Protein AF-A0A812PMR1-F1 (afdb_monomer_lite)

Radius of gyration: 20.14 Å; chains: 1; bounding box: 51×35×58 Å

Structure (mmCIF, N/CA/C/O backbone):
data_AF-A0A812PMR1-F1
#
_entry.id   AF-A0A812PMR1-F1
#
loop_
_atom_site.group_PDB
_atom_site.id
_atom_site.type_symbol
_atom_site.label_atom_id
_atom_site.label_alt_id
_atom_site.label_comp_id
_atom_site.label_asym_id
_atom_site.label_entity_id
_atom_site.label_seq_id
_atom_site.pdbx_PDB_ins_code
_atom_site.Cartn_x
_atom_site.Cartn_y
_atom_site.Cartn_z
_atom_site.occupancy
_atom_site.B_iso_or_equiv
_atom_site.auth_seq_id
_atom_site.auth_comp_id
_atom_site.auth_asym_id
_atom_site.auth_atom_id
_atom_site.pdbx_PDB_model_num
ATOM 1 N N . MET A 1 1 ? 16.979 1.767 5.204 1.00 35.31 1 MET A N 1
ATOM 2 C CA . MET A 1 1 ? 15.717 1.002 5.073 1.00 35.31 1 MET A CA 1
ATOM 3 C C . MET A 1 1 ? 15.365 0.294 6.386 1.00 35.31 1 MET A C 1
ATOM 5 O O . MET A 1 1 ? 15.255 -0.919 6.422 1.00 35.31 1 MET A O 1
ATOM 9 N N . ALA A 1 2 ? 15.192 1.044 7.480 1.00 40.09 2 ALA A N 1
ATOM 10 C CA . ALA A 1 2 ? 14.812 0.481 8.784 1.00 40.09 2 ALA A CA 1
ATOM 11 C C . ALA A 1 2 ? 13.297 0.586 9.073 1.00 40.09 2 ALA A C 1
ATOM 13 O O . ALA A 1 2 ? 12.825 0.022 10.049 1.00 40.09 2 ALA A O 1
ATOM 14 N N . LYS A 1 3 ? 12.531 1.290 8.224 1.00 45.53 3 LYS A N 1
ATOM 15 C CA . LYS A 1 3 ? 11.133 1.667 8.499 1.00 45.53 3 LYS A CA 1
ATOM 16 C C . LYS A 1 3 ? 10.084 0.588 8.169 1.00 45.53 3 LYS A C 1
ATOM 18 O O . LYS A 1 3 ? 8.978 0.659 8.679 1.00 45.53 3 LYS A O 1
ATOM 23 N N . GLY A 1 4 ? 10.418 -0.442 7.383 1.00 46.09 4 GLY A N 1
ATOM 24 C CA . GLY A 1 4 ? 9.488 -1.552 7.093 1.00 46.09 4 GLY A CA 1
ATOM 25 C C . GLY A 1 4 ? 9.237 -2.482 8.291 1.00 46.09 4 GLY A C 1
ATOM 26 O O . GLY A 1 4 ? 8.151 -3.039 8.426 1.00 46.09 4 GLY A O 1
ATOM 27 N N . LEU A 1 5 ? 10.212 -2.581 9.204 1.00 47.81 5 LEU A N 1
ATOM 28 C CA . LEU A 1 5 ? 10.179 -3.424 10.409 1.00 47.81 5 LEU A CA 1
ATOM 29 C C . LEU A 1 5 ? 9.165 -2.963 11.470 1.00 47.81 5 LEU A C 1
ATOM 31 O O . LEU A 1 5 ? 8.814 -3.732 12.362 1.00 47.81 5 LEU A O 1
ATOM 35 N N . GLU A 1 6 ? 8.670 -1.727 11.393 1.00 56.97 6 GLU A N 1
ATOM 36 C CA . GLU A 1 6 ? 7.659 -1.242 12.339 1.00 56.97 6 GLU A CA 1
ATOM 37 C C . GLU A 1 6 ? 6.276 -1.853 12.057 1.00 56.97 6 GLU A C 1
ATOM 39 O O . GLU A 1 6 ? 5.519 -2.110 12.992 1.00 56.97 6 GLU A O 1
ATOM 44 N N . SER A 1 7 ? 5.975 -2.195 10.798 1.00 58.03 7 SER A N 1
ATOM 45 C CA . SER A 1 7 ? 4.697 -2.815 10.412 1.00 58.03 7 SER A CA 1
ATOM 46 C C . SER A 1 7 ? 4.479 -4.193 11.057 1.00 58.03 7 SER A C 1
ATOM 48 O O . SER A 1 7 ? 3.398 -4.469 11.577 1.00 58.03 7 SER A O 1
ATOM 50 N N . GLU A 1 8 ? 5.521 -5.028 11.129 1.00 66.00 8 GLU A N 1
ATOM 51 C CA . GLU A 1 8 ? 5.475 -6.335 11.800 1.00 66.00 8 GLU A CA 1
ATOM 52 C C . GLU A 1 8 ? 5.217 -6.202 13.301 1.00 66.00 8 GLU A C 1
ATOM 54 O O . GLU A 1 8 ? 4.458 -6.981 13.884 1.00 66.00 8 GLU A O 1
ATOM 59 N N . ARG A 1 9 ? 5.813 -5.184 13.930 1.00 72.19 9 ARG A N 1
ATOM 60 C CA . ARG A 1 9 ? 5.586 -4.881 15.343 1.00 72.19 9 ARG A CA 1
ATOM 61 C C . ARG A 1 9 ? 4.130 -4.482 15.589 1.00 72.19 9 ARG A C 1
ATOM 63 O O . ARG A 1 9 ? 3.527 -5.003 16.524 1.00 72.19 9 ARG A O 1
ATOM 70 N N . HIS A 1 10 ? 3.561 -3.615 14.750 1.00 66.81 10 HIS A N 1
ATOM 71 C CA . HIS A 1 10 ? 2.153 -3.216 14.852 1.00 66.81 10 HIS A CA 1
ATOM 72 C C . HIS A 1 10 ? 1.196 -4.392 14.619 1.00 66.81 10 HIS A C 1
ATOM 74 O O . HIS A 1 10 ? 0.223 -4.546 15.357 1.00 66.81 10 HIS A O 1
ATOM 80 N N . LEU A 1 11 ? 1.512 -5.281 13.672 1.00 70.31 11 LEU A N 1
ATOM 81 C CA . LEU A 1 11 ? 0.731 -6.494 13.432 1.00 70.31 11 LEU A CA 1
ATOM 82 C C . LEU A 1 11 ? 0.782 -7.461 14.625 1.00 70.31 11 LEU A C 1
ATOM 84 O O . LEU A 1 11 ? -0.241 -8.022 15.015 1.00 70.31 11 LEU A O 1
ATOM 88 N N . CYS A 1 12 ? 1.963 -7.663 15.213 1.00 74.00 12 CYS A N 1
ATOM 89 C CA . CYS A 1 12 ? 2.134 -8.506 16.396 1.00 74.00 12 CYS A CA 1
ATOM 90 C C . CYS A 1 12 ? 1.346 -7.955 17.595 1.00 74.00 12 CYS A C 1
ATOM 92 O O . CYS A 1 12 ? 0.664 -8.697 18.307 1.00 74.00 12 CYS A O 1
ATOM 94 N N . GLU A 1 13 ? 1.376 -6.636 17.777 1.00 72.81 13 GLU A N 1
ATOM 95 C CA . GLU A 1 13 ? 0.620 -5.964 18.826 1.00 72.81 13 GLU A CA 1
ATOM 96 C C . GLU A 1 13 ? -0.896 -6.130 18.636 1.00 72.81 13 GLU A C 1
ATOM 98 O O . GLU A 1 13 ? -1.601 -6.525 19.564 1.00 72.81 13 GLU A O 1
ATOM 103 N N . ALA A 1 14 ? -1.393 -5.937 17.414 1.00 67.00 14 ALA A N 1
ATOM 104 C CA . ALA A 1 14 ? -2.806 -6.114 17.100 1.00 67.00 14 ALA A CA 1
ATOM 105 C C . ALA A 1 14 ? -3.291 -7.560 17.288 1.00 67.00 14 ALA A C 1
ATOM 107 O O . ALA A 1 14 ? -4.383 -7.779 17.810 1.00 67.00 14 ALA A O 1
ATOM 108 N N . LYS A 1 15 ? -2.468 -8.554 16.923 1.00 71.44 15 LYS A N 1
ATOM 109 C CA . LYS A 1 15 ? -2.765 -9.978 17.166 1.00 71.44 15 LYS A CA 1
ATOM 110 C C . LYS A 1 15 ? -2.853 -10.305 18.656 1.00 71.44 15 LYS A C 1
ATOM 112 O O . LYS A 1 15 ? -3.704 -11.097 19.050 1.00 71.44 15 LYS A O 1
ATOM 117 N N . THR A 1 16 ? -1.994 -9.695 19.472 1.00 72.62 16 THR A N 1
ATOM 118 C CA . THR A 1 16 ? -2.004 -9.885 20.931 1.00 72.62 16 THR A CA 1
ATOM 119 C C . THR A 1 16 ? -3.299 -9.343 21.531 1.00 72.62 16 THR A C 1
ATOM 121 O O . THR A 1 16 ? -3.989 -10.045 22.262 1.00 72.62 16 THR A O 1
ATOM 124 N N . LEU A 1 17 ? -3.684 -8.130 21.140 1.00 65.44 17 LEU A N 1
ATOM 125 C CA . LEU A 1 17 ? -4.914 -7.497 21.604 1.00 65.44 17 LEU A CA 1
ATOM 126 C C . LEU A 1 17 ? -6.191 -8.215 21.113 1.00 65.44 17 LEU A C 1
ATOM 128 O O . LEU A 1 17 ? -7.186 -8.267 21.833 1.00 65.44 17 LEU A O 1
ATOM 132 N N . MET A 1 18 ? -6.166 -8.827 19.922 1.00 64.50 18 MET A N 1
ATOM 133 C CA . MET A 1 18 ? -7.276 -9.653 19.424 1.00 64.50 18 MET A CA 1
ATOM 134 C C . MET A 1 18 ? -7.576 -10.835 20.358 1.00 64.50 18 MET A C 1
ATOM 136 O O . MET A 1 18 ? -8.742 -11.154 20.578 1.00 64.50 18 MET A O 1
ATOM 140 N N . ALA A 1 19 ? -6.545 -11.459 20.939 1.00 61.81 19 ALA A N 1
ATOM 141 C CA . ALA A 1 19 ? -6.719 -12.556 21.893 1.00 61.81 19 ALA A CA 1
ATOM 142 C C . ALA A 1 19 ? -7.372 -12.092 23.210 1.00 61.81 19 ALA A C 1
ATOM 144 O O . ALA A 1 19 ? -8.131 -12.839 23.820 1.00 61.81 19 ALA A O 1
ATOM 145 N N . GLU A 1 20 ? -7.127 -10.847 23.629 1.00 60.19 20 GLU A N 1
ATOM 146 C CA . GLU A 1 20 ? -7.759 -10.239 24.812 1.00 60.19 20 GLU A CA 1
ATOM 147 C C . GLU A 1 20 ? -9.227 -9.837 24.561 1.00 60.19 20 GLU A C 1
ATOM 149 O O . GLU A 1 20 ? -10.035 -9.740 25.492 1.00 60.19 20 GLU A O 1
ATOM 154 N N . ALA A 1 21 ? -9.584 -9.620 23.293 1.00 55.69 21 ALA A N 1
ATOM 155 C CA . ALA A 1 21 ? -10.924 -9.255 22.845 1.00 55.69 21 ALA A CA 1
ATOM 156 C C . ALA A 1 21 ? -11.800 -10.457 22.437 1.00 55.69 21 ALA A C 1
ATOM 158 O O . ALA A 1 21 ? -12.936 -10.243 22.014 1.00 55.69 21 ALA A O 1
ATOM 159 N N . ASP A 1 22 ? -11.306 -11.698 22.549 1.00 59.09 22 ASP A N 1
ATOM 160 C CA . ASP A 1 22 ? -12.055 -12.906 22.186 1.00 59.09 22 ASP A CA 1
ATOM 161 C C . ASP A 1 22 ? -13.290 -13.095 23.102 1.00 59.09 22 ASP A C 1
ATOM 163 O O . ASP A 1 22 ? -13.142 -13.328 24.311 1.00 59.09 22 ASP A O 1
ATOM 167 N N . PRO A 1 23 ? -14.522 -13.042 22.553 1.00 55.56 23 PRO A N 1
ATOM 168 C CA . PRO A 1 23 ? -15.754 -13.214 23.321 1.00 55.56 23 PRO A CA 1
ATOM 169 C C . PRO A 1 23 ? -15.879 -14.584 24.002 1.00 55.56 23 PRO A C 1
ATOM 171 O O . PRO A 1 23 ? -16.670 -14.715 24.935 1.00 55.56 23 PRO A O 1
ATOM 174 N N . GLN A 1 24 ? -15.149 -15.604 23.534 1.00 58.56 24 GLN A N 1
ATOM 175 C CA . GLN A 1 24 ? -15.157 -16.956 24.106 1.00 58.56 24 GLN A CA 1
ATOM 176 C C . GLN A 1 24 ? -14.211 -17.110 25.304 1.00 58.56 24 GLN A C 1
ATOM 178 O O . GLN A 1 24 ? -14.370 -18.042 26.091 1.00 58.56 24 GLN A O 1
ATOM 183 N N . VAL A 1 25 ? -13.237 -16.207 25.453 1.00 55.50 25 VAL A N 1
ATOM 184 C CA . VAL A 1 25 ? -12.223 -16.246 26.520 1.00 55.50 25 VAL A CA 1
ATOM 185 C C . VAL A 1 25 ? -12.627 -15.367 27.713 1.00 55.50 25 VAL A C 1
ATOM 187 O O . VAL A 1 25 ? -12.161 -15.578 28.834 1.00 55.50 25 VAL A O 1
ATOM 190 N N . GLN A 1 26 ? -13.534 -14.405 27.519 1.00 50.50 26 GLN A N 1
ATOM 191 C CA . GLN A 1 26 ? -13.972 -13.504 28.586 1.00 50.50 26 GLN A CA 1
ATOM 192 C C . GLN A 1 26 ? -14.936 -14.171 29.583 1.00 50.50 26 GLN A C 1
ATOM 194 O O . GLN A 1 26 ? -15.985 -14.700 29.225 1.00 50.50 26 GLN A O 1
ATOM 199 N N . LEU A 1 27 ? -14.609 -14.054 30.876 1.00 49.41 27 LEU A N 1
ATOM 200 C CA . LEU A 1 27 ? -15.399 -14.567 32.007 1.00 49.41 27 LEU A CA 1
ATOM 201 C C . LEU A 1 27 ? -16.753 -13.845 32.212 1.00 49.41 27 LEU A C 1
ATOM 203 O O . LEU A 1 27 ? -17.576 -14.324 32.990 1.00 49.41 27 LEU A O 1
ATOM 207 N N . ALA A 1 28 ? -17.004 -12.716 31.536 1.00 47.38 28 ALA A N 1
ATOM 208 C CA . ALA A 1 28 ? -18.290 -12.013 31.542 1.00 47.38 28 ALA A CA 1
ATOM 209 C C . ALA A 1 28 ? -18.507 -11.225 30.237 1.00 47.38 28 ALA A C 1
ATOM 211 O O . ALA A 1 28 ? -17.658 -10.426 29.844 1.00 47.38 28 ALA A O 1
ATOM 212 N N . GLN A 1 29 ? -19.667 -11.404 29.594 1.00 47.06 29 GLN A N 1
ATOM 213 C CA . GLN A 1 29 ? -20.076 -10.602 28.438 1.00 47.06 29 GLN A CA 1
ATOM 214 C C . GLN A 1 29 ? -20.407 -9.176 28.889 1.00 47.06 29 GLN A C 1
ATOM 216 O O . GLN A 1 29 ? -21.472 -8.909 29.442 1.00 47.06 29 GLN A O 1
ATOM 221 N N . CYS A 1 30 ? -19.500 -8.240 28.637 1.00 52.56 30 CYS A N 1
ATOM 222 C CA . CYS A 1 30 ? -19.848 -6.827 28.586 1.00 52.56 30 CYS A CA 1
ATOM 223 C C . CYS A 1 30 ? -20.386 -6.506 27.183 1.00 52.56 30 CYS A C 1
ATOM 225 O O . CYS A 1 30 ? -19.980 -7.124 26.196 1.00 52.56 30 CYS A O 1
ATOM 227 N N . TRP A 1 31 ? -21.301 -5.535 27.084 1.00 44.12 31 TRP A N 1
ATOM 228 C CA . TRP A 1 31 ? -21.952 -5.136 25.824 1.00 44.12 31 TRP A CA 1
ATOM 229 C C . TRP A 1 31 ? -20.938 -4.696 24.747 1.00 44.12 31 TRP A C 1
ATOM 231 O O . TRP A 1 31 ? -21.276 -4.629 23.568 1.00 44.12 31 TRP A O 1
ATOM 241 N N . GLY A 1 32 ? -19.674 -4.491 25.142 1.00 52.56 32 GLY A N 1
ATOM 242 C CA . GLY A 1 32 ? -18.576 -4.126 24.267 1.00 52.56 32 GLY A CA 1
ATOM 243 C C . GLY A 1 32 ? -17.771 -5.245 23.580 1.00 52.56 32 GLY A C 1
ATOM 244 O O . GLY A 1 32 ? -16.975 -4.977 22.680 1.00 52.56 32 GLY A O 1
ATOM 245 N N . ALA A 1 33 ? -17.942 -6.508 23.972 1.00 55.16 33 ALA A N 1
ATOM 246 C CA . ALA A 1 33 ? -17.081 -7.596 23.489 1.00 55.16 33 ALA A CA 1
ATOM 247 C C . ALA A 1 33 ? -17.238 -7.923 21.980 1.00 55.16 33 ALA A C 1
ATOM 249 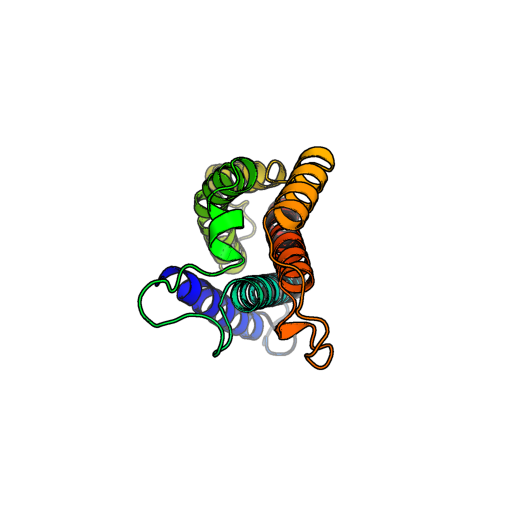O O . ALA A 1 33 ? -16.224 -8.074 21.294 1.00 55.16 33 ALA A O 1
ATOM 250 N N . PRO A 1 34 ? -18.457 -7.967 21.397 1.00 60.62 34 PRO A N 1
ATOM 251 C CA . PRO A 1 34 ? -18.621 -8.278 19.973 1.00 60.62 34 PRO A CA 1
ATOM 252 C C . PRO A 1 34 ? -18.144 -7.159 19.036 1.00 60.62 34 PRO A C 1
ATOM 254 O O . PRO A 1 34 ? -17.777 -7.433 17.893 1.00 60.62 34 PRO A O 1
ATOM 257 N N . PHE A 1 35 ? -18.160 -5.894 19.481 1.00 61.12 35 PHE A N 1
ATOM 258 C CA . PHE A 1 35 ? -17.686 -4.778 18.654 1.00 61.12 35 PHE A CA 1
ATOM 259 C C . PHE A 1 35 ? -16.161 -4.770 18.577 1.00 61.12 35 PHE A C 1
ATOM 261 O O . PHE A 1 35 ? -15.623 -4.728 17.473 1.00 61.12 35 PHE A O 1
ATOM 268 N N . LYS A 1 36 ? -15.470 -4.916 19.720 1.00 65.25 36 LYS A N 1
ATOM 269 C CA . LYS A 1 36 ? -14.004 -4.954 19.751 1.00 65.25 36 LYS A CA 1
ATOM 270 C C . LYS A 1 36 ? -13.499 -6.085 18.888 1.00 65.25 36 LYS A C 1
ATOM 272 O O . LYS A 1 36 ? -12.639 -5.864 18.051 1.00 65.25 36 LYS A O 1
ATOM 277 N N . TYR A 1 37 ? -14.088 -7.267 19.029 1.00 69.00 37 TYR A N 1
ATOM 278 C CA . TYR A 1 37 ? -13.716 -8.414 18.218 1.00 69.00 37 TYR A CA 1
ATOM 279 C C . TYR A 1 37 ? -13.822 -8.146 16.705 1.00 69.00 37 TYR A C 1
ATOM 281 O O . TYR A 1 37 ? -12.913 -8.512 15.961 1.00 69.00 37 TYR A O 1
ATOM 289 N N . ARG A 1 38 ? -14.888 -7.476 16.239 1.00 72.50 38 ARG A N 1
ATOM 290 C CA . ARG A 1 38 ? -15.049 -7.123 14.816 1.00 72.50 38 ARG A CA 1
ATOM 291 C C . ARG A 1 38 ? -14.008 -6.113 14.350 1.00 72.50 38 ARG A C 1
ATOM 293 O O . ARG A 1 38 ? -13.382 -6.356 13.322 1.00 72.50 38 ARG A O 1
ATOM 300 N N . LEU A 1 39 ? -13.794 -5.041 15.115 1.00 72.69 39 LEU A N 1
ATOM 301 C CA . LEU A 1 39 ? -12.778 -4.039 14.802 1.00 72.69 39 LEU A CA 1
ATOM 302 C C . LEU A 1 39 ? -11.385 -4.677 14.771 1.00 72.69 39 LEU A C 1
ATOM 304 O O . LEU A 1 39 ? -10.688 -4.562 13.772 1.00 72.69 39 LEU A O 1
ATOM 308 N N . TYR A 1 40 ? -11.022 -5.451 15.798 1.00 73.62 40 TYR A N 1
ATOM 309 C CA . TYR A 1 40 ? -9.758 -6.188 15.853 1.00 73.62 40 TYR A CA 1
ATOM 310 C C . TYR A 1 40 ? -9.575 -7.127 14.663 1.00 73.62 40 TYR A C 1
ATOM 312 O O . TYR A 1 40 ? -8.529 -7.093 14.018 1.00 73.62 40 TYR A O 1
ATOM 320 N N . SER A 1 41 ? -10.585 -7.939 14.347 1.00 77.81 41 SER A N 1
ATOM 321 C CA . SER A 1 41 ? -10.510 -8.896 13.239 1.00 77.81 41 SER A CA 1
ATOM 322 C C . SER A 1 41 ? -10.334 -8.182 11.897 1.00 77.81 41 SER A C 1
ATOM 324 O O . SER A 1 41 ? -9.433 -8.529 11.134 1.00 77.81 41 SER A O 1
ATOM 326 N N . ALA A 1 42 ? -11.130 -7.138 11.641 1.00 81.88 42 ALA A N 1
ATOM 327 C CA . ALA A 1 42 ? -11.047 -6.351 10.414 1.00 81.88 42 ALA A CA 1
ATOM 328 C C . ALA A 1 42 ? -9.708 -5.605 10.305 1.00 81.88 42 ALA A C 1
ATOM 330 O O . ALA A 1 42 ? -9.066 -5.627 9.258 1.00 81.88 42 ALA A O 1
ATOM 331 N N . SER A 1 43 ? -9.234 -4.991 11.391 1.00 80.56 43 SER A N 1
ATOM 332 C CA . SER A 1 43 ? -7.939 -4.309 11.417 1.00 80.56 43 SER A CA 1
ATOM 333 C C . SER A 1 43 ? -6.779 -5.268 11.155 1.00 80.56 43 SER A C 1
ATOM 335 O O . SER A 1 43 ? -5.890 -4.945 10.369 1.00 80.56 43 SER A O 1
ATOM 337 N N . VAL A 1 44 ? -6.779 -6.455 11.771 1.00 82.38 44 VAL A N 1
ATOM 338 C CA . VAL A 1 44 ? -5.744 -7.479 11.547 1.00 82.38 44 VAL A CA 1
ATOM 339 C C . VAL A 1 44 ? -5.755 -7.969 10.100 1.00 82.38 44 VAL A C 1
ATOM 341 O O . VAL A 1 44 ? -4.684 -8.115 9.505 1.00 82.38 44 VAL A O 1
ATOM 344 N N . GLU A 1 45 ? -6.933 -8.187 9.515 1.00 86.94 45 GLU A N 1
ATOM 345 C CA . GLU A 1 45 ? -7.070 -8.549 8.102 1.00 86.94 45 GLU A CA 1
ATOM 346 C C . GLU A 1 45 ? -6.471 -7.462 7.200 1.00 86.94 45 GLU A C 1
ATOM 348 O O . GLU A 1 45 ? -5.585 -7.751 6.394 1.00 86.94 45 GLU A O 1
ATOM 353 N N . LYS A 1 46 ? -6.868 -6.196 7.388 1.00 86.50 46 LYS A N 1
ATOM 354 C CA . LYS A 1 46 ? -6.366 -5.073 6.582 1.00 86.50 46 LYS A CA 1
ATOM 355 C C . LYS A 1 46 ? -4.866 -4.843 6.745 1.00 86.50 46 LYS A C 1
ATOM 357 O O . LYS A 1 46 ? -4.181 -4.624 5.752 1.00 86.50 46 LYS A O 1
ATOM 362 N N . MET A 1 47 ? -4.323 -4.967 7.956 1.00 82.81 47 MET A N 1
ATOM 363 C CA . MET A 1 47 ? -2.873 -4.893 8.171 1.00 82.81 47 MET A CA 1
ATOM 364 C C . MET A 1 47 ? -2.120 -6.057 7.517 1.00 82.81 47 MET A C 1
ATOM 366 O O . MET A 1 47 ? -1.010 -5.863 7.025 1.00 82.81 47 MET A O 1
ATOM 370 N N . SER A 1 48 ? -2.711 -7.254 7.477 1.00 85.00 48 SER A N 1
ATOM 371 C CA . SER A 1 48 ? -2.111 -8.407 6.791 1.00 85.00 48 SER A CA 1
ATOM 372 C C . SER A 1 48 ? -2.078 -8.199 5.274 1.00 85.00 48 SER A C 1
ATOM 374 O O . SER A 1 48 ? -1.076 -8.516 4.633 1.00 85.00 48 SER A O 1
ATOM 376 N N . LEU A 1 49 ? -3.140 -7.620 4.704 1.00 88.69 49 LEU A N 1
ATOM 377 C CA . LEU A 1 49 ? -3.177 -7.227 3.294 1.00 88.69 49 LEU A CA 1
ATOM 378 C C . LEU A 1 49 ? -2.132 -6.147 2.989 1.00 88.69 49 LEU A C 1
ATOM 380 O O . LEU A 1 49 ? -1.337 -6.320 2.070 1.00 88.69 49 LEU A O 1
ATOM 384 N N . LEU A 1 50 ? -2.044 -5.112 3.829 1.00 86.62 50 LEU A N 1
ATOM 385 C CA . LEU A 1 50 ? -1.039 -4.054 3.709 1.00 86.62 50 LEU A CA 1
ATOM 386 C C . LEU A 1 50 ? 0.393 -4.619 3.722 1.00 86.62 50 LEU A C 1
ATOM 388 O O . LEU A 1 50 ? 1.224 -4.247 2.894 1.00 86.62 50 LEU A O 1
ATOM 392 N N . GLN A 1 51 ? 0.686 -5.560 4.627 1.00 85.25 51 GLN A N 1
ATOM 393 C CA . GLN A 1 51 ? 1.978 -6.250 4.666 1.00 85.25 51 GLN A CA 1
ATOM 394 C C . GLN A 1 51 ? 2.235 -7.048 3.378 1.00 85.25 51 GLN A C 1
ATOM 396 O O . GLN A 1 51 ? 3.353 -7.044 2.858 1.00 85.25 51 GLN A O 1
ATOM 401 N N . SER A 1 52 ? 1.212 -7.722 2.847 1.00 88.44 52 SER A N 1
ATOM 402 C CA . SER A 1 52 ? 1.309 -8.444 1.577 1.00 88.44 52 SER A CA 1
ATOM 403 C C . SER A 1 52 ? 1.647 -7.505 0.419 1.00 88.44 52 SER A C 1
ATOM 405 O O . SER A 1 52 ? 2.529 -7.828 -0.377 1.00 88.44 52 SER A O 1
ATOM 407 N N . ASP A 1 53 ? 1.014 -6.335 0.333 1.00 88.88 53 ASP A N 1
ATOM 408 C CA . ASP A 1 53 ? 1.313 -5.364 -0.724 1.00 88.88 53 ASP A CA 1
ATOM 409 C C . ASP A 1 53 ? 2.720 -4.780 -0.595 1.00 88.88 53 ASP A C 1
ATOM 411 O O . ASP A 1 53 ? 3.419 -4.652 -1.599 1.00 88.88 53 ASP A O 1
ATOM 415 N N . PHE A 1 54 ? 3.196 -4.508 0.626 1.00 84.94 54 PHE A N 1
ATOM 416 C CA . PHE A 1 54 ? 4.592 -4.117 0.841 1.00 84.94 54 PHE A CA 1
ATOM 417 C C . PHE A 1 54 ? 5.567 -5.199 0.374 1.00 84.94 54 PHE A C 1
ATOM 419 O O . PHE A 1 54 ? 6.565 -4.883 -0.274 1.00 84.94 54 PHE A O 1
ATOM 426 N N . ASN A 1 55 ? 5.276 -6.470 0.656 1.00 84.62 55 ASN A N 1
ATOM 427 C CA . ASN A 1 55 ? 6.102 -7.584 0.199 1.00 84.62 55 ASN A CA 1
ATOM 428 C C . ASN A 1 55 ? 6.083 -7.721 -1.327 1.00 84.62 55 ASN A C 1
ATOM 430 O O . ASN A 1 55 ? 7.132 -7.973 -1.921 1.00 84.62 55 ASN A O 1
ATOM 434 N N . MET A 1 56 ? 4.929 -7.536 -1.974 1.00 86.25 56 MET A N 1
ATOM 435 C CA . MET A 1 56 ? 4.827 -7.550 -3.437 1.00 86.25 56 MET A CA 1
ATOM 436 C C . MET A 1 56 ? 5.591 -6.385 -4.063 1.00 86.25 56 MET A C 1
ATOM 438 O O . MET A 1 56 ? 6.383 -6.611 -4.977 1.00 86.25 56 MET A O 1
ATOM 442 N N . LEU A 1 57 ? 5.434 -5.170 -3.531 1.00 86.12 57 LEU A N 1
ATOM 443 C CA . LEU A 1 57 ? 6.173 -3.990 -3.974 1.00 86.12 57 LEU A CA 1
ATOM 444 C C . LEU A 1 57 ? 7.680 -4.197 -3.813 1.00 86.12 57 LEU A C 1
ATOM 446 O O . LEU A 1 57 ? 8.445 -3.961 -4.743 1.00 86.12 57 LEU A O 1
ATOM 450 N N . TRP A 1 58 ? 8.110 -4.687 -2.650 1.00 84.44 58 TRP A N 1
ATOM 451 C CA . TRP A 1 58 ? 9.508 -4.995 -2.379 1.00 84.44 58 TRP A CA 1
ATOM 452 C C . TRP A 1 58 ? 10.048 -6.048 -3.345 1.00 84.44 58 TRP A C 1
ATOM 454 O O . TRP A 1 58 ? 11.099 -5.851 -3.942 1.00 84.44 58 TRP A O 1
ATOM 464 N N . THR A 1 59 ? 9.312 -7.137 -3.556 1.00 83.25 59 THR A N 1
ATOM 465 C CA . THR A 1 59 ? 9.712 -8.222 -4.463 1.00 83.25 59 THR A CA 1
ATOM 466 C C . THR A 1 59 ? 9.782 -7.750 -5.914 1.00 83.25 59 THR A C 1
ATOM 468 O O . THR A 1 59 ? 10.685 -8.142 -6.647 1.00 83.25 59 THR A O 1
ATOM 471 N N . ALA A 1 60 ? 8.860 -6.883 -6.333 1.00 84.12 60 ALA A N 1
ATOM 472 C CA . ALA A 1 60 ? 8.873 -6.285 -7.659 1.00 84.12 60 ALA A CA 1
ATOM 473 C C . ALA A 1 60 ? 10.058 -5.326 -7.839 1.00 84.12 60 ALA A C 1
ATOM 475 O O . ALA A 1 60 ? 10.695 -5.324 -8.893 1.00 84.12 60 ALA A O 1
ATOM 476 N N . CYS A 1 61 ? 10.392 -4.553 -6.806 1.00 81.25 61 CYS A N 1
ATOM 477 C CA . CYS A 1 61 ? 11.436 -3.537 -6.849 1.00 81.25 61 CYS A CA 1
ATOM 478 C C . CYS A 1 61 ? 12.840 -4.064 -6.538 1.00 81.25 61 CYS A C 1
ATOM 480 O O . CYS A 1 61 ? 13.804 -3.459 -6.983 1.00 81.25 61 CYS A O 1
ATOM 482 N N . VAL A 1 62 ? 13.022 -5.155 -5.803 1.00 78.81 62 VAL A N 1
ATOM 483 C CA . VAL A 1 62 ? 14.357 -5.713 -5.546 1.00 78.81 62 VAL A CA 1
ATOM 484 C C . VAL A 1 62 ? 14.755 -6.620 -6.693 1.00 78.81 62 VAL A C 1
ATOM 486 O O . VAL A 1 62 ? 14.030 -7.546 -7.046 1.00 78.81 62 VAL A O 1
ATOM 489 N N . ASP A 1 63 ? 15.920 -6.356 -7.278 1.00 67.50 63 ASP A N 1
ATOM 490 C CA . ASP A 1 63 ? 16.472 -7.243 -8.290 1.00 67.50 63 ASP A CA 1
ATOM 491 C C . ASP A 1 63 ? 16.825 -8.584 -7.660 1.00 67.50 63 ASP A C 1
ATOM 493 O O . ASP A 1 63 ? 17.687 -8.674 -6.786 1.00 67.50 63 ASP A O 1
ATOM 497 N N . GLN A 1 64 ? 16.119 -9.622 -8.101 1.00 60.88 64 GLN A N 1
ATOM 498 C CA . GLN A 1 64 ? 16.459 -10.997 -7.782 1.00 60.88 64 GLN A CA 1
ATOM 499 C C . GLN A 1 64 ? 17.692 -11.376 -8.608 1.00 60.88 64 GLN A C 1
ATOM 501 O O . GLN A 1 64 ? 17.747 -11.103 -9.806 1.00 60.88 64 GLN A O 1
ATOM 506 N N . ASP A 1 65 ? 18.706 -11.899 -7.924 1.00 53.84 65 ASP A N 1
ATOM 507 C CA . ASP A 1 65 ? 20.076 -12.130 -8.389 1.00 53.84 65 ASP A CA 1
ATOM 508 C C . ASP A 1 65 ? 20.234 -12.442 -9.894 1.00 53.84 65 ASP A C 1
ATOM 510 O O . ASP A 1 65 ? 19.684 -13.418 -10.401 1.00 53.84 65 ASP A O 1
ATOM 514 N N . GLY A 1 66 ? 21.078 -11.662 -10.595 1.00 52.47 66 GLY A N 1
ATOM 515 C CA . GLY A 1 66 ? 21.693 -12.115 -11.855 1.00 52.47 66 GLY A CA 1
ATOM 516 C C . GLY A 1 66 ? 21.819 -11.143 -13.037 1.00 52.47 66 GLY A C 1
ATOM 517 O O . GLY A 1 66 ? 22.224 -11.604 -14.102 1.00 52.47 66 GLY A O 1
ATOM 518 N N . VAL A 1 67 ? 21.493 -9.846 -12.923 1.00 50.19 67 VAL A N 1
ATOM 519 C CA . VAL A 1 67 ? 21.536 -8.933 -14.099 1.00 50.19 67 VAL A CA 1
ATOM 520 C C . VAL A 1 67 ? 22.464 -7.716 -13.961 1.00 50.19 67 VAL A C 1
ATOM 522 O O . VAL A 1 67 ? 22.775 -7.100 -14.973 1.00 50.19 67 VAL A O 1
ATOM 525 N N . ALA A 1 68 ? 23.004 -7.394 -12.783 1.00 46.53 68 ALA A N 1
ATOM 526 C CA . ALA A 1 68 ? 23.865 -6.215 -12.635 1.00 46.53 68 ALA A CA 1
ATOM 527 C C . ALA A 1 68 ? 25.270 -6.564 -12.129 1.00 46.53 68 ALA A C 1
ATOM 529 O O . ALA A 1 68 ? 25.435 -7.108 -11.032 1.00 46.53 68 ALA A O 1
ATOM 530 N N . ASP A 1 69 ? 26.275 -6.195 -12.928 1.00 45.25 69 ASP A N 1
ATOM 531 C CA . ASP A 1 69 ? 27.654 -6.012 -12.483 1.00 45.25 69 ASP A CA 1
ATOM 532 C C . ASP A 1 69 ? 27.667 -5.153 -11.209 1.00 45.25 69 ASP A C 1
ATOM 534 O O . ASP A 1 69 ? 26.915 -4.186 -11.071 1.00 45.25 69 ASP A O 1
ATOM 538 N N . ALA A 1 70 ? 28.524 -5.513 -10.255 1.00 43.78 70 ALA A N 1
ATOM 539 C CA . ALA A 1 70 ? 28.504 -5.022 -8.875 1.00 43.78 70 ALA A CA 1
ATOM 540 C C . ALA A 1 70 ? 28.671 -3.491 -8.693 1.00 43.78 70 ALA A C 1
ATOM 542 O O . ALA A 1 70 ? 28.613 -3.013 -7.560 1.00 43.78 70 ALA A O 1
ATOM 543 N N . ALA A 1 71 ? 28.867 -2.728 -9.771 1.00 43.19 71 ALA A N 1
ATOM 544 C CA . ALA A 1 71 ? 29.078 -1.283 -9.758 1.00 43.19 71 ALA A CA 1
ATOM 545 C C . ALA A 1 71 ? 27.789 -0.442 -9.914 1.00 43.19 71 ALA A C 1
ATOM 547 O O . ALA A 1 71 ? 27.779 0.701 -9.469 1.00 43.19 71 ALA A O 1
ATOM 548 N N . GLU A 1 72 ? 26.692 -0.991 -10.454 1.00 45.97 72 GLU A N 1
ATOM 549 C CA . GLU A 1 72 ? 25.422 -0.263 -10.650 1.00 45.97 72 GLU A CA 1
ATOM 550 C C . GLU A 1 72 ? 24.212 -1.109 -10.220 1.00 45.97 72 GLU A C 1
ATOM 552 O O . GLU A 1 72 ? 23.359 -1.489 -11.016 1.00 45.97 72 GLU A O 1
ATOM 557 N N . ARG A 1 73 ? 24.087 -1.399 -8.919 1.00 50.59 73 ARG A N 1
ATOM 558 C CA . ARG A 1 73 ? 22.849 -1.970 -8.345 1.00 50.59 73 ARG A CA 1
ATOM 559 C C . ARG A 1 73 ? 21.745 -0.913 -8.209 1.00 50.59 73 ARG A C 1
ATOM 561 O O . ARG A 1 73 ? 21.165 -0.735 -7.140 1.00 50.59 73 ARG A O 1
ATOM 568 N N . THR A 1 74 ? 21.473 -0.169 -9.272 1.00 53.16 74 THR A N 1
ATOM 569 C CA . THR A 1 74 ? 20.247 0.625 -9.373 1.00 53.16 74 THR A CA 1
ATOM 570 C C . THR A 1 74 ? 19.158 -0.294 -9.873 1.00 53.16 74 THR A C 1
ATOM 572 O O . THR A 1 74 ? 19.220 -0.743 -11.012 1.00 53.16 74 THR A O 1
ATOM 575 N N . SER A 1 75 ? 18.189 -0.592 -9.011 1.00 68.81 75 SER A N 1
ATOM 576 C CA . SER A 1 75 ? 17.119 -1.507 -9.382 1.00 68.81 75 SER A CA 1
ATOM 577 C C . SER A 1 75 ? 16.395 -1.031 -10.638 1.00 68.81 75 SER A C 1
ATOM 579 O O . SER A 1 75 ? 15.964 0.126 -10.706 1.00 68.81 75 SER A O 1
ATOM 581 N N . LEU A 1 76 ? 16.260 -1.943 -11.608 1.00 75.88 76 LEU A N 1
ATOM 582 C CA . LEU A 1 76 ? 15.651 -1.684 -12.918 1.00 75.88 76 LEU A CA 1
ATOM 583 C C . LEU A 1 76 ? 14.233 -1.117 -12.804 1.00 75.88 76 LEU A C 1
ATOM 585 O O . LEU A 1 76 ? 13.802 -0.378 -13.676 1.00 75.88 76 LEU A O 1
ATOM 589 N N . ILE A 1 77 ? 13.523 -1.454 -11.726 1.00 81.62 77 ILE A N 1
ATOM 590 C CA . ILE A 1 77 ? 12.142 -1.027 -11.473 1.00 81.62 77 ILE A CA 1
ATOM 591 C C . ILE A 1 77 ? 12.097 0.137 -10.486 1.00 81.62 77 ILE A C 1
ATOM 593 O O . ILE A 1 77 ? 11.372 1.108 -10.692 1.00 81.62 77 ILE A O 1
ATOM 597 N N . LEU A 1 78 ? 12.895 0.066 -9.419 1.00 80.31 78 LEU A N 1
ATOM 598 C CA . LEU A 1 78 ? 12.867 1.051 -8.345 1.00 80.31 78 LEU A CA 1
ATOM 599 C C . LEU A 1 78 ? 13.335 2.422 -8.822 1.00 80.31 78 LEU A C 1
ATOM 601 O O . LEU A 1 78 ? 12.773 3.420 -8.387 1.00 80.31 78 LEU A O 1
ATOM 605 N N . LYS A 1 79 ? 14.356 2.485 -9.687 1.00 82.12 79 LYS A N 1
ATOM 606 C CA . LYS A 1 79 ? 14.893 3.765 -10.157 1.00 82.12 79 LYS A CA 1
ATOM 607 C C . LYS A 1 79 ? 13.873 4.525 -11.023 1.00 82.12 79 LYS A C 1
ATOM 609 O O . LYS A 1 79 ? 13.545 5.642 -10.630 1.00 82.12 79 LYS A O 1
ATOM 614 N N . PRO A 1 80 ? 13.297 3.946 -12.098 1.00 82.06 80 PRO A N 1
ATOM 615 C CA . PRO A 1 80 ? 12.251 4.625 -12.868 1.00 82.06 80 PRO A CA 1
ATOM 616 C C . PRO A 1 80 ? 11.035 5.012 -12.022 1.00 82.06 80 PRO A C 1
ATOM 618 O O . PRO A 1 80 ? 10.504 6.107 -12.173 1.00 82.06 80 PRO A O 1
ATOM 621 N N . LEU A 1 81 ? 10.617 4.153 -11.083 1.00 82.19 81 LEU A N 1
ATOM 622 C CA . LEU A 1 81 ? 9.523 4.485 -10.167 1.00 82.19 81 LEU A CA 1
ATOM 623 C C . LEU A 1 81 ? 9.870 5.665 -9.256 1.00 82.19 81 LEU A C 1
ATOM 625 O O . LEU A 1 81 ? 9.065 6.576 -9.119 1.00 82.19 81 LEU A O 1
ATOM 629 N N . ALA A 1 82 ? 11.054 5.674 -8.644 1.00 81.56 82 ALA A N 1
ATOM 630 C CA . ALA A 1 82 ? 11.470 6.733 -7.725 1.00 81.56 82 ALA A CA 1
ATOM 631 C C . ALA A 1 82 ? 11.728 8.077 -8.426 1.00 81.56 82 ALA A C 1
ATOM 633 O O . ALA A 1 82 ? 11.648 9.123 -7.785 1.00 81.56 82 ALA A O 1
ATOM 634 N N . GLU A 1 83 ? 12.057 8.064 -9.717 1.00 83.75 83 GLU A N 1
ATOM 635 C CA . GLU A 1 83 ? 12.254 9.267 -10.534 1.00 83.75 83 GLU A CA 1
ATOM 636 C C . GLU A 1 83 ? 10.934 9.823 -11.096 1.00 83.75 83 GLU A C 1
ATOM 638 O O . GLU A 1 83 ? 10.893 10.978 -11.520 1.00 83.75 83 GLU A O 1
ATOM 643 N N . HIS A 1 84 ? 9.844 9.047 -11.060 1.00 85.19 84 HIS A N 1
ATOM 644 C CA . HIS A 1 84 ? 8.549 9.482 -11.573 1.00 85.19 84 HIS A CA 1
ATOM 645 C C . HIS A 1 84 ? 7.902 10.537 -10.650 1.00 85.19 84 HIS A C 1
ATOM 647 O O . HIS A 1 84 ? 7.678 10.246 -9.469 1.00 85.19 84 HIS A O 1
ATOM 653 N N . PRO A 1 85 ? 7.533 11.732 -11.155 1.00 84.62 85 PRO A N 1
ATOM 654 C CA . PRO A 1 85 ? 7.007 12.824 -10.328 1.00 84.62 85 PRO A CA 1
ATOM 655 C C . PRO A 1 85 ? 5.785 12.431 -9.489 1.00 84.62 85 PRO A C 1
ATOM 657 O O . PRO A 1 85 ? 5.727 12.715 -8.296 1.00 84.62 85 PRO A O 1
ATOM 660 N N . GLU A 1 86 ? 4.837 11.712 -10.087 1.00 83.00 86 GLU A N 1
ATOM 661 C CA . GLU A 1 86 ? 3.619 11.243 -9.423 1.00 83.00 86 GLU A CA 1
ATOM 662 C C . GLU A 1 86 ? 3.915 10.261 -8.279 1.00 83.00 86 GLU A C 1
ATOM 664 O O . GLU A 1 86 ? 3.247 10.295 -7.250 1.00 83.00 86 GLU A O 1
ATOM 669 N N . ILE A 1 87 ? 4.944 9.415 -8.413 1.00 83.69 87 ILE A N 1
ATOM 670 C CA . ILE A 1 87 ? 5.353 8.499 -7.339 1.00 83.69 87 ILE A CA 1
ATOM 671 C C . ILE A 1 87 ? 6.072 9.248 -6.230 1.00 83.69 87 ILE A C 1
ATOM 673 O O . ILE A 1 87 ? 5.884 8.913 -5.062 1.00 83.69 87 ILE A O 1
ATOM 677 N N . GLN A 1 88 ? 6.876 10.259 -6.555 1.00 84.62 88 GLN A N 1
ATOM 678 C CA . GLN A 1 88 ? 7.517 11.098 -5.543 1.00 84.62 88 GLN A CA 1
ATOM 679 C C . GLN A 1 88 ? 6.476 11.834 -4.700 1.00 84.62 88 GLN A C 1
ATOM 681 O O . GLN A 1 88 ? 6.547 11.800 -3.471 1.00 84.62 88 GLN A O 1
ATOM 686 N N . ASP A 1 89 ? 5.489 12.441 -5.358 1.00 83.25 89 ASP A N 1
ATOM 687 C CA . ASP A 1 89 ? 4.380 13.115 -4.691 1.00 83.25 89 ASP A CA 1
ATOM 688 C C . ASP A 1 89 ? 3.555 12.138 -3.838 1.00 83.25 89 ASP A C 1
ATOM 690 O O . ASP A 1 89 ? 3.330 12.380 -2.648 1.00 83.25 89 ASP A O 1
ATOM 694 N N . LEU A 1 90 ? 3.194 10.980 -4.399 1.00 81.88 90 LEU A N 1
ATOM 695 C CA . LEU A 1 90 ? 2.484 9.929 -3.674 1.00 81.88 90 LEU A CA 1
ATOM 696 C C . LEU A 1 90 ? 3.275 9.436 -2.458 1.00 81.88 90 LEU A C 1
ATOM 698 O O . LEU A 1 90 ? 2.717 9.292 -1.375 1.00 81.88 90 LEU A O 1
ATOM 702 N N . THR A 1 91 ? 4.576 9.194 -2.610 1.00 79.38 91 THR A N 1
ATOM 703 C CA . THR A 1 91 ? 5.438 8.716 -1.520 1.00 79.38 91 THR A CA 1
ATOM 704 C C . THR A 1 91 ? 5.527 9.758 -0.411 1.00 79.38 91 THR A C 1
ATOM 706 O O . THR A 1 91 ? 5.452 9.405 0.765 1.00 79.38 91 THR A O 1
ATOM 709 N N . HIS A 1 92 ? 5.632 11.042 -0.766 1.00 80.44 92 HIS A N 1
ATOM 710 C CA . HIS A 1 92 ? 5.645 12.131 0.205 1.00 80.44 92 HIS A CA 1
ATOM 711 C C . HIS A 1 92 ? 4.331 12.213 0.993 1.00 80.44 92 HIS A C 1
ATOM 713 O O . HIS A 1 92 ? 4.358 12.325 2.223 1.00 80.44 92 HIS A O 1
ATOM 719 N N . ARG A 1 93 ? 3.187 12.092 0.304 1.00 76.62 93 ARG A N 1
ATOM 720 C CA . ARG A 1 93 ? 1.861 12.021 0.935 1.00 76.62 93 ARG A CA 1
ATOM 721 C C . ARG A 1 93 ? 1.743 10.790 1.843 1.00 76.62 93 ARG A C 1
ATOM 723 O O . AR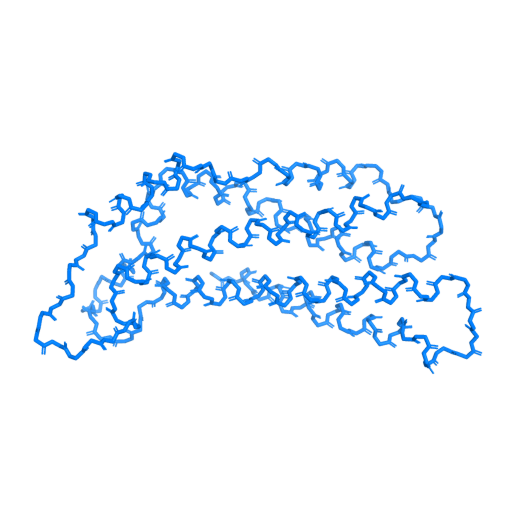G A 1 93 ? 1.385 10.919 3.013 1.00 76.62 93 ARG A O 1
ATOM 730 N N . LEU A 1 94 ? 2.113 9.611 1.345 1.00 74.19 94 LEU A N 1
ATOM 731 C CA . LEU A 1 94 ? 1.977 8.341 2.059 1.00 74.19 94 LEU A CA 1
ATOM 732 C C . LEU A 1 94 ? 2.907 8.206 3.268 1.00 74.19 94 LEU A C 1
ATOM 734 O O . LEU A 1 94 ? 2.453 7.715 4.293 1.00 74.19 94 LEU A O 1
ATOM 738 N N . GLU A 1 95 ? 4.174 8.628 3.214 1.00 75.19 95 GLU A N 1
ATOM 739 C CA . GLU A 1 95 ? 5.111 8.424 4.335 1.00 75.19 95 GLU A CA 1
ATOM 740 C C . GLU A 1 95 ? 4.644 9.151 5.608 1.00 75.19 95 GLU A C 1
ATOM 742 O O . GLU A 1 95 ? 4.695 8.597 6.709 1.00 75.19 95 GLU A O 1
ATOM 747 N N . GLY A 1 96 ? 4.132 10.377 5.459 1.00 70.56 96 GLY A N 1
ATOM 748 C CA . GLY A 1 96 ? 3.602 11.155 6.578 1.00 70.56 96 GLY A CA 1
ATOM 749 C C . GLY A 1 96 ? 2.260 10.640 7.105 1.00 70.56 96 GLY A C 1
ATOM 750 O O . GLY A 1 96 ? 1.986 10.762 8.301 1.00 70.56 96 GLY A O 1
ATOM 751 N N . LEU A 1 97 ? 1.427 10.073 6.231 1.00 75.00 97 LEU A N 1
ATOM 752 C CA . LEU A 1 97 ? 0.065 9.649 6.559 1.00 75.00 97 LEU A CA 1
ATOM 753 C C . LEU A 1 97 ? -0.007 8.199 7.042 1.00 75.00 97 LEU A C 1
ATOM 755 O O . LEU A 1 97 ? -0.704 7.927 8.015 1.00 75.00 97 LEU A O 1
ATOM 759 N N . ALA A 1 98 ? 0.772 7.289 6.459 1.00 77.25 98 ALA A N 1
ATOM 760 C CA . ALA A 1 98 ? 0.832 5.879 6.839 1.00 77.25 98 ALA A CA 1
ATOM 761 C C . ALA A 1 98 ? 1.181 5.697 8.321 1.00 77.25 98 ALA A C 1
ATOM 763 O O . ALA A 1 98 ? 0.491 4.983 9.048 1.00 77.25 98 ALA A O 1
ATOM 764 N N . MET A 1 99 ? 2.219 6.394 8.794 1.00 78.12 99 MET A N 1
ATOM 765 C CA . MET A 1 99 ? 2.604 6.376 10.208 1.00 78.12 99 MET A CA 1
ATOM 766 C C . MET A 1 99 ? 1.473 6.866 11.116 1.00 78.12 99 MET A C 1
ATOM 768 O O . MET A 1 99 ? 1.217 6.269 12.161 1.00 78.12 99 MET A O 1
ATOM 772 N N . LYS A 1 100 ? 0.787 7.945 10.718 1.00 79.12 100 LYS A N 1
ATOM 773 C CA . LYS A 1 100 ? -0.317 8.512 11.497 1.00 79.12 100 LYS A CA 1
ATOM 774 C C . LYS A 1 100 ? -1.493 7.548 11.549 1.00 79.12 100 LYS A C 1
ATOM 776 O O . LYS A 1 100 ? -1.947 7.254 12.645 1.00 79.12 100 LYS A O 1
ATOM 781 N N . VAL A 1 101 ? -1.927 6.998 10.413 1.00 80.44 101 VAL A N 1
ATOM 782 C CA . VAL A 1 101 ? -3.025 6.018 10.341 1.00 80.44 101 VAL A CA 1
ATOM 783 C C . VAL A 1 101 ? -2.739 4.804 11.216 1.00 80.44 101 VAL A C 1
ATOM 785 O O . VAL A 1 101 ? -3.593 4.420 12.009 1.00 80.44 101 VAL A O 1
ATOM 788 N N . LEU A 1 102 ? -1.531 4.237 11.149 1.00 80.56 102 LEU A N 1
ATOM 789 C CA . LEU A 1 102 ? -1.152 3.105 12.002 1.00 80.56 102 LEU A CA 1
ATOM 790 C C . LEU A 1 102 ? -1.140 3.484 13.490 1.00 80.56 102 LEU A C 1
ATOM 792 O O . LEU A 1 102 ? -1.607 2.716 14.331 1.00 80.56 102 LEU A O 1
ATOM 796 N N . GLN A 1 103 ? -0.662 4.683 13.831 1.00 80.81 103 GLN A N 1
ATOM 797 C CA . GLN A 1 103 ? -0.697 5.182 15.203 1.00 80.81 103 GLN A CA 1
ATOM 798 C C . GLN A 1 103 ? -2.136 5.364 15.709 1.00 80.81 103 GLN A C 1
ATOM 800 O O . GLN A 1 103 ? -2.432 4.963 16.838 1.00 80.81 103 GLN A O 1
ATOM 805 N N . VAL A 1 104 ? -3.029 5.933 14.891 1.00 79.81 104 VAL A N 1
ATOM 806 C CA . VAL A 1 104 ? -4.450 6.096 15.230 1.00 79.81 104 VAL A CA 1
ATOM 807 C C . VAL A 1 104 ? -5.123 4.742 15.364 1.00 79.81 104 VAL A C 1
ATOM 809 O O . VAL A 1 104 ? -5.854 4.523 16.325 1.00 79.81 104 VAL A O 1
ATOM 812 N N . LEU A 1 105 ? -4.833 3.805 14.463 1.00 79.62 105 LEU A N 1
ATOM 813 C CA . LEU A 1 105 ? -5.344 2.446 14.538 1.00 79.62 105 LEU A CA 1
ATOM 814 C C . LEU A 1 105 ? -4.968 1.803 15.877 1.00 79.62 105 LEU A C 1
ATOM 816 O O . LEU A 1 105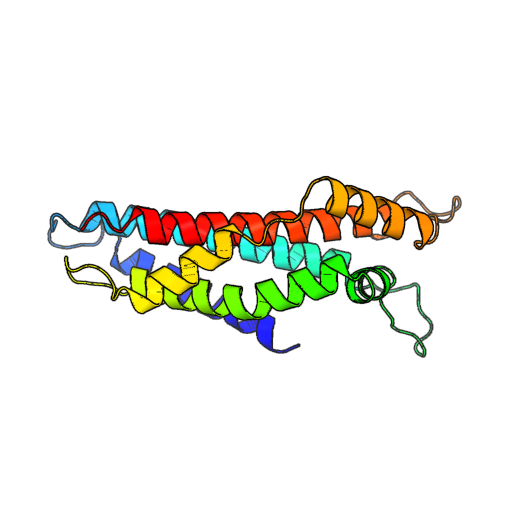 ? -5.841 1.334 16.600 1.00 79.62 105 LEU A O 1
ATOM 820 N N . CYS A 1 106 ? -3.691 1.850 16.269 1.00 78.94 106 CYS A N 1
ATOM 821 C CA . CYS A 1 106 ? -3.254 1.333 17.566 1.00 78.94 106 CYS A CA 1
ATOM 822 C C . CYS A 1 106 ? -3.946 2.037 18.745 1.00 78.94 106 CYS A C 1
ATOM 824 O O . CYS A 1 106 ? -4.305 1.380 19.720 1.00 78.94 106 CYS A O 1
ATOM 826 N N . GLN A 1 107 ? -4.147 3.356 18.681 1.00 77.81 107 GLN A N 1
ATOM 827 C CA . GLN A 1 107 ? -4.882 4.092 19.717 1.00 77.81 107 GLN A CA 1
ATOM 828 C C . GLN A 1 107 ? -6.352 3.672 19.793 1.00 77.81 107 GLN A C 1
ATOM 830 O O . GLN A 1 107 ? -6.864 3.490 20.895 1.00 77.81 107 GLN A O 1
ATOM 835 N N . THR A 1 108 ? -6.991 3.471 18.641 1.00 76.25 108 THR A N 1
ATOM 836 C CA . THR A 1 108 ? -8.389 3.042 18.508 1.00 76.25 108 THR A CA 1
ATOM 837 C C . THR A 1 108 ? -8.572 1.643 19.077 1.00 76.25 108 THR A C 1
ATOM 839 O O . THR A 1 108 ? -9.435 1.418 19.917 1.00 76.25 108 THR A O 1
ATOM 842 N N . LEU A 1 109 ? -7.685 0.715 18.718 1.00 74.00 109 LEU A N 1
ATOM 843 C CA . LEU A 1 109 ? -7.690 -0.645 19.250 1.00 74.00 109 LEU A CA 1
ATOM 844 C C . LEU A 1 109 ? -7.486 -0.653 20.777 1.00 74.00 109 LEU A C 1
ATOM 846 O O . LEU A 1 109 ? -8.224 -1.317 21.509 1.00 74.00 109 LEU A O 1
ATOM 850 N N . ARG A 1 110 ? -6.541 0.145 21.289 1.00 72.94 110 ARG A N 1
ATOM 851 C CA . ARG A 1 110 ? -6.286 0.288 22.735 1.00 72.94 110 ARG A CA 1
ATOM 852 C C . ARG A 1 110 ? -7.374 1.078 23.476 1.00 72.94 110 ARG A C 1
ATOM 854 O O . ARG A 1 110 ? -7.325 1.162 24.705 1.00 72.94 110 ARG A O 1
ATOM 861 N N . HIS A 1 111 ? -8.334 1.674 22.772 1.00 70.81 111 HIS A N 1
ATOM 862 C CA . HIS A 1 111 ? -9.384 2.462 23.392 1.00 70.81 111 HIS A CA 1
ATOM 863 C C . HIS A 1 111 ? -10.337 1.559 24.190 1.00 70.81 111 HIS A C 1
ATOM 865 O O . HIS A 1 111 ? -10.822 0.517 23.737 1.00 70.81 111 HIS A O 1
ATOM 871 N N . THR A 1 112 ? -10.569 1.928 25.448 1.00 62.59 112 THR A N 1
ATOM 872 C CA . THR A 1 112 ? -11.350 1.125 26.402 1.00 62.59 112 THR A CA 1
ATOM 873 C C . THR A 1 112 ? -12.615 1.810 26.884 1.00 62.59 112 THR A C 1
ATOM 875 O O . THR A 1 112 ? -13.414 1.153 27.544 1.00 62.59 112 THR A O 1
ATOM 878 N N . SER A 1 113 ? -12.809 3.087 26.548 1.00 61.53 113 SER A N 1
ATOM 879 C CA . SER A 1 113 ? -13.964 3.867 26.987 1.00 61.53 113 SER A CA 1
ATOM 880 C C . SER A 1 113 ? -15.016 4.001 25.883 1.00 61.53 113 SER A C 1
ATOM 882 O O . SER A 1 113 ? -14.724 3.755 24.718 1.00 61.53 113 SER A O 1
ATOM 884 N N . GLU A 1 114 ? -16.232 4.388 26.255 1.00 57.12 114 GLU A N 1
ATOM 885 C CA . GLU A 1 114 ? -17.340 4.702 25.332 1.00 57.12 114 GLU A CA 1
ATOM 886 C C . GLU A 1 114 ? -17.323 6.180 24.902 1.00 57.12 114 GLU A C 1
ATOM 888 O O . GLU A 1 114 ? -18.341 6.722 24.499 1.00 57.12 114 GLU A O 1
ATOM 893 N N . MET A 1 115 ? -16.193 6.867 25.090 1.00 61.50 115 MET A N 1
ATOM 894 C CA . MET A 1 115 ? -16.039 8.263 24.691 1.00 61.50 115 MET A CA 1
ATOM 895 C C . MET A 1 115 ? -15.369 8.339 23.316 1.00 61.50 115 MET A C 1
ATOM 897 O O . MET A 1 115 ? -14.394 7.616 23.100 1.00 61.50 115 MET A O 1
ATOM 901 N N . PRO A 1 116 ? -15.764 9.278 22.446 1.00 64.12 116 PRO A N 1
ATOM 902 C CA . PRO A 1 116 ? -15.105 9.465 21.163 1.00 64.12 116 PRO A CA 1
ATOM 903 C C . PRO A 1 116 ? -13.602 9.711 21.322 1.00 64.12 116 PRO A C 1
ATOM 905 O O . PRO A 1 116 ? -13.149 10.426 22.231 1.00 64.12 116 PRO A O 1
ATOM 908 N N . LEU A 1 117 ? -12.810 9.151 20.409 1.00 65.06 117 LEU A N 1
ATOM 909 C CA . LEU A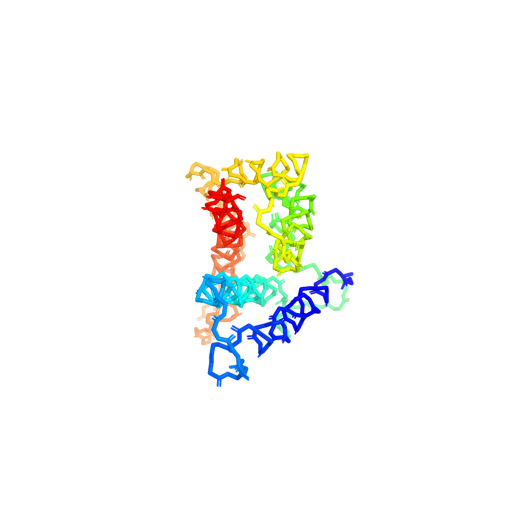 1 117 ? -11.388 9.473 20.308 1.00 65.06 117 LEU A CA 1
ATOM 910 C C . LEU A 1 117 ? -11.229 10.974 20.018 1.00 65.06 117 LEU A C 1
ATOM 912 O O . LEU A 1 117 ? -12.004 11.585 19.287 1.00 65.06 117 LEU A O 1
ATOM 916 N N . LYS A 1 118 ? -10.223 11.613 20.627 1.00 67.56 118 LYS A N 1
ATOM 917 C CA . LYS A 1 118 ? -10.029 13.071 20.519 1.00 67.56 118 LYS A CA 1
ATOM 918 C C . LYS A 1 118 ? -9.957 13.524 19.048 1.00 67.56 118 LYS A C 1
ATOM 920 O O . LYS A 1 118 ? -9.146 13.001 18.287 1.00 67.56 118 LYS A O 1
ATOM 925 N N . SER A 1 119 ? -10.714 14.574 18.698 1.00 62.16 119 SER A N 1
ATOM 926 C CA . SER A 1 119 ? -10.943 15.030 17.307 1.00 62.16 119 SER A CA 1
ATOM 927 C C . SER A 1 119 ? -9.684 15.302 16.479 1.00 62.16 119 SER A C 1
ATOM 929 O O . SER A 1 119 ? -9.702 15.175 15.259 1.00 62.16 119 SER A O 1
ATOM 931 N N . ASP A 1 120 ? -8.580 15.695 17.121 1.00 65.44 120 ASP A N 1
ATOM 932 C CA . ASP A 1 120 ? -7.357 16.073 16.401 1.00 65.44 120 ASP A CA 1
ATOM 933 C C . ASP A 1 120 ? -6.680 14.873 15.731 1.00 65.44 120 ASP A C 1
ATOM 935 O O . ASP A 1 120 ? -5.975 15.035 14.741 1.00 65.44 120 ASP A O 1
ATOM 939 N N . VAL A 1 121 ? -6.929 13.668 16.246 1.00 62.84 121 VAL A N 1
ATOM 940 C CA . VAL A 1 121 ? -6.416 12.414 15.693 1.00 62.84 121 VAL A CA 1
ATOM 941 C C . VAL A 1 121 ? -7.247 11.981 14.476 1.00 62.84 121 VAL A C 1
ATOM 943 O O . VAL A 1 121 ? -6.681 11.556 13.472 1.00 62.84 121 VAL A O 1
ATOM 946 N N . MET A 1 122 ? -8.568 12.182 14.518 1.00 68.81 122 MET A N 1
ATOM 947 C CA . MET A 1 122 ? -9.493 11.843 13.425 1.00 68.81 122 MET A CA 1
ATOM 948 C C . MET A 1 122 ? -9.285 12.730 12.187 1.00 68.81 122 MET A C 1
ATOM 950 O O . MET A 1 122 ? -9.237 12.226 11.068 1.00 68.81 122 MET A O 1
ATOM 954 N N . LYS A 1 123 ? -9.016 14.030 12.382 1.00 72.62 123 LYS A N 1
ATOM 955 C CA . LYS A 1 123 ? -8.712 14.982 11.291 1.00 72.62 123 LYS A CA 1
ATOM 956 C C . LYS A 1 123 ? -7.488 14.608 10.454 1.00 72.62 123 LYS A C 1
ATOM 958 O O . LYS A 1 123 ? -7.352 15.051 9.318 1.00 72.62 123 LYS A O 1
ATOM 963 N N . GLU A 1 124 ? -6.542 13.865 11.024 1.00 70.94 124 GLU A N 1
ATOM 964 C CA . GLU A 1 124 ? -5.354 13.411 10.295 1.00 70.94 124 GLU A CA 1
ATOM 965 C C . GLU A 1 124 ? -5.632 12.144 9.475 1.00 70.94 124 GLU A C 1
ATOM 967 O O . GLU A 1 124 ? -4.994 11.943 8.445 1.00 70.94 124 GLU A O 1
ATOM 972 N N . VAL A 1 125 ? -6.600 11.326 9.898 1.00 71.50 125 VAL A N 1
ATOM 973 C CA . VAL A 1 125 ? -7.041 10.111 9.195 1.00 71.50 125 VAL A CA 1
ATOM 974 C C . VAL A 1 125 ? -7.911 10.459 7.985 1.00 71.50 125 VAL A C 1
ATOM 976 O O . VAL A 1 125 ? -7.749 9.859 6.926 1.00 71.50 125 VAL A O 1
ATOM 979 N N . GLU A 1 126 ? -8.751 11.492 8.093 1.00 73.62 126 GLU A N 1
ATOM 980 C CA . GLU A 1 126 ? -9.559 12.019 6.978 1.00 73.62 126 GLU A CA 1
ATOM 981 C C . GLU A 1 126 ? -8.710 12.514 5.795 1.00 73.62 126 GLU A C 1
ATOM 983 O O . GLU A 1 126 ? -9.142 12.465 4.649 1.00 73.62 126 GLU A O 1
ATOM 988 N N . LYS A 1 127 ? -7.465 12.944 6.035 1.00 71.88 127 LYS A N 1
ATOM 989 C CA . LYS A 1 127 ? -6.553 13.392 4.965 1.00 71.88 127 LYS A CA 1
ATOM 990 C C . LYS A 1 127 ? -6.054 12.252 4.075 1.00 71.88 127 LYS A C 1
ATOM 992 O O . LYS A 1 127 ? -5.494 12.509 3.013 1.00 71.88 127 LYS A O 1
ATOM 997 N N . VAL A 1 128 ? -6.212 11.001 4.508 1.00 68.75 128 VAL A N 1
ATOM 998 C CA . VAL A 1 128 ? -5.756 9.821 3.755 1.00 68.75 128 VAL A CA 1
ATOM 999 C C . VAL A 1 128 ? -6.689 9.504 2.592 1.00 68.75 128 VAL A C 1
ATOM 1001 O O . VAL A 1 128 ? -6.226 8.972 1.590 1.00 68.75 128 VAL A O 1
ATOM 1004 N N . SER A 1 129 ? -7.961 9.903 2.675 1.00 64.31 129 SER A N 1
ATOM 1005 C CA . SER A 1 129 ? -8.970 9.689 1.629 1.00 64.31 129 SER A CA 1
ATOM 1006 C C . SER A 1 129 ? -8.648 10.388 0.300 1.00 64.31 129 SER A C 1
ATOM 1008 O O . SER A 1 129 ? -9.197 10.014 -0.729 1.00 64.31 129 SER A O 1
ATOM 1010 N N . ASP A 1 130 ? -7.756 11.386 0.319 1.00 69.19 130 ASP A N 1
ATOM 1011 C CA . ASP A 1 130 ? -7.339 12.172 -0.853 1.00 69.19 130 ASP A CA 1
ATOM 1012 C C . ASP A 1 130 ? -5.976 11.721 -1.431 1.00 69.19 130 ASP A C 1
ATOM 1014 O O . ASP A 1 130 ? -5.348 12.424 -2.229 1.00 69.19 130 ASP A O 1
ATOM 1018 N N . CYS A 1 131 ? -5.464 10.553 -1.025 1.00 70.88 131 CYS A N 1
ATOM 1019 C CA . CYS A 1 131 ? -4.145 10.056 -1.448 1.00 70.88 131 CYS A CA 1
ATOM 1020 C C . CYS A 1 131 ? -4.168 9.115 -2.660 1.00 70.88 131 CYS A C 1
ATOM 1022 O O . CYS A 1 131 ? -3.122 8.573 -3.022 1.00 70.88 131 CYS A O 1
ATOM 1024 N N . GLY A 1 132 ? -5.327 8.942 -3.298 1.00 72.25 132 GLY A N 1
ATOM 1025 C CA . GLY A 1 132 ? -5.498 8.130 -4.500 1.00 72.25 132 GLY A CA 1
ATOM 1026 C C . GLY A 1 132 ? -4.589 8.531 -5.668 1.00 72.25 132 GLY A C 1
ATOM 1027 O O . GLY A 1 132 ? -4.206 9.693 -5.821 1.00 72.25 132 GLY A O 1
ATOM 1028 N N . ILE A 1 133 ? -4.285 7.547 -6.519 1.00 78.12 133 ILE A N 1
ATOM 1029 C CA . ILE A 1 133 ? -3.715 7.755 -7.855 1.00 78.12 133 ILE A CA 1
ATOM 1030 C C . ILE A 1 133 ? -4.890 7.850 -8.830 1.00 78.12 133 ILE A C 1
ATOM 1032 O O . ILE A 1 133 ? -5.695 6.920 -8.926 1.00 78.12 133 ILE A O 1
ATOM 1036 N N . SER A 1 134 ? -5.009 8.960 -9.551 1.00 83.31 134 SER A N 1
ATOM 1037 C CA . SER A 1 134 ? -6.029 9.115 -10.590 1.00 83.31 134 SER A CA 1
ATOM 1038 C C . SER A 1 134 ? -5.778 8.178 -11.776 1.00 83.31 134 SER A C 1
ATOM 1040 O O . SER A 1 134 ? -4.663 7.713 -12.019 1.00 83.31 134 SER A O 1
ATOM 1042 N N . GLU A 1 135 ? -6.823 7.905 -12.557 1.00 84.50 135 GLU A N 1
ATOM 1043 C CA . GLU A 1 135 ? -6.711 7.048 -13.742 1.00 84.50 135 GLU A CA 1
ATOM 1044 C C . GLU A 1 135 ? -5.698 7.586 -14.768 1.00 84.50 135 GLU A C 1
ATOM 1046 O O . GLU A 1 135 ? -4.918 6.806 -15.320 1.00 84.50 135 GLU A O 1
ATOM 1051 N N . ASP A 1 136 ? -5.645 8.907 -14.948 1.00 85.44 136 ASP A N 1
ATOM 1052 C CA . ASP A 1 136 ? -4.692 9.567 -15.843 1.00 85.44 136 ASP A CA 1
ATOM 1053 C C . ASP A 1 136 ? -3.244 9.412 -15.352 1.00 85.44 136 ASP A C 1
ATOM 1055 O O . ASP A 1 136 ? -2.344 9.115 -16.139 1.00 85.44 136 ASP A O 1
ATOM 1059 N N . GLU A 1 137 ? -3.000 9.595 -14.050 1.00 84.12 137 GLU A N 1
ATOM 1060 C CA . GLU A 1 137 ? -1.676 9.405 -13.438 1.00 84.12 137 GLU A CA 1
ATOM 1061 C C . GLU A 1 137 ? -1.215 7.954 -13.566 1.00 84.12 137 GLU A C 1
ATOM 1063 O O . GLU A 1 137 ? -0.069 7.692 -13.933 1.00 84.12 137 GLU A O 1
ATOM 1068 N N . ARG A 1 138 ? -2.131 7.010 -13.340 1.00 84.44 138 ARG A N 1
ATOM 1069 C CA . ARG A 1 138 ? -1.891 5.580 -13.518 1.00 84.44 138 ARG A CA 1
ATOM 1070 C C . ARG A 1 138 ? -1.484 5.256 -14.952 1.00 84.44 138 ARG A C 1
ATOM 1072 O O . ARG A 1 138 ? -0.512 4.534 -15.170 1.00 84.44 138 ARG A O 1
ATOM 1079 N N . GLU A 1 139 ? -2.203 5.778 -15.942 1.00 86.31 139 GLU A N 1
ATOM 1080 C CA . GLU A 1 139 ? -1.884 5.522 -17.346 1.00 86.31 139 GLU A CA 1
ATOM 1081 C C . GLU A 1 139 ? -0.523 6.116 -17.737 1.00 86.31 139 GLU A C 1
ATOM 1083 O O . GLU A 1 139 ? 0.269 5.453 -18.412 1.00 86.31 139 GLU A O 1
ATOM 1088 N N . ARG A 1 140 ? -0.210 7.332 -17.264 1.00 86.75 140 ARG A N 1
ATOM 1089 C CA . ARG A 1 140 ? 1.116 7.945 -17.449 1.00 86.75 140 ARG A CA 1
ATOM 1090 C C . ARG A 1 140 ? 2.222 7.084 -16.845 1.00 86.75 140 ARG A C 1
ATOM 1092 O O . ARG A 1 140 ? 3.235 6.870 -17.506 1.00 86.75 140 ARG A O 1
ATOM 1099 N N . LEU A 1 141 ? 1.996 6.539 -15.653 1.00 84.25 141 LEU A N 1
ATOM 1100 C CA . LEU A 1 141 ? 2.946 5.683 -14.952 1.00 84.25 141 LEU A CA 1
ATOM 1101 C C . LEU A 1 141 ? 3.203 4.366 -15.704 1.00 84.25 141 LEU A C 1
ATOM 1103 O O . LEU A 1 141 ? 4.355 3.980 -15.907 1.00 84.25 141 LEU A O 1
ATOM 1107 N N . TYR A 1 142 ? 2.147 3.701 -16.187 1.00 85.94 142 TYR A N 1
ATOM 1108 C CA . TYR A 1 142 ? 2.283 2.493 -17.010 1.00 85.94 142 TYR A CA 1
ATOM 1109 C C . TYR A 1 142 ? 3.007 2.771 -18.327 1.00 85.94 142 TYR A C 1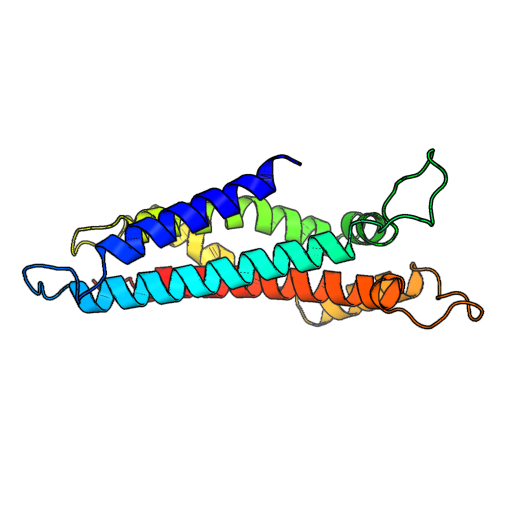
ATOM 1111 O O . TYR A 1 142 ? 3.875 1.986 -18.718 1.00 85.94 142 TYR A O 1
ATOM 1119 N N . ARG A 1 143 ? 2.683 3.881 -19.003 1.00 86.81 143 ARG A N 1
ATOM 1120 C CA . ARG A 1 143 ? 3.381 4.297 -20.228 1.00 86.81 143 ARG A CA 1
ATOM 1121 C C . ARG A 1 143 ? 4.857 4.561 -19.947 1.00 86.81 143 ARG A C 1
ATOM 1123 O O . ARG A 1 143 ? 5.704 3.980 -20.612 1.00 86.81 143 ARG A O 1
ATOM 1130 N N . HIS A 1 144 ? 5.167 5.311 -18.892 1.00 85.69 144 HIS A N 1
ATOM 1131 C CA . HIS A 1 144 ? 6.544 5.583 -18.495 1.00 85.69 144 HIS A CA 1
ATOM 1132 C C . HIS A 1 144 ? 7.340 4.299 -18.226 1.00 85.69 144 HIS A C 1
ATOM 1134 O O . HIS A 1 144 ? 8.446 4.153 -18.741 1.00 85.69 144 HIS A O 1
ATOM 1140 N N . LEU A 1 145 ? 6.794 3.342 -17.470 1.00 83.19 145 LEU A N 1
ATOM 1141 C CA . LEU A 1 145 ? 7.478 2.063 -17.253 1.00 83.19 145 LEU A CA 1
ATOM 1142 C C . LEU A 1 145 ? 7.607 1.248 -18.544 1.00 83.19 145 LEU A C 1
ATOM 1144 O O . LEU A 1 145 ? 8.623 0.599 -18.756 1.00 83.19 145 LEU A O 1
ATOM 1148 N N . THR A 1 146 ? 6.612 1.285 -19.426 1.00 82.38 146 THR A N 1
ATOM 1149 C CA . THR A 1 146 ? 6.681 0.574 -20.711 1.00 82.38 146 THR A CA 1
ATOM 1150 C C . THR A 1 146 ? 7.769 1.148 -21.617 1.00 82.38 146 THR A C 1
ATOM 1152 O O . THR A 1 146 ? 8.486 0.386 -22.256 1.00 82.38 146 THR A O 1
ATOM 1155 N N . ASP A 1 147 ? 7.934 2.469 -21.629 1.00 84.75 147 ASP A N 1
ATOM 1156 C CA . ASP A 1 147 ? 8.893 3.150 -22.499 1.00 84.75 147 ASP A CA 1
ATOM 1157 C C . ASP A 1 147 ? 10.339 3.068 -21.978 1.00 84.75 147 ASP A C 1
ATOM 1159 O O . ASP A 1 147 ? 11.283 3.135 -22.765 1.00 84.75 147 ASP A O 1
ATOM 1163 N N . ASN A 1 148 ? 10.527 2.930 -20.659 1.00 83.00 148 ASN A N 1
ATOM 1164 C CA . ASN A 1 148 ? 11.849 2.995 -20.020 1.00 83.00 148 ASN A CA 1
ATOM 1165 C C . ASN A 1 148 ? 12.400 1.639 -19.557 1.00 83.00 148 ASN A C 1
ATOM 1167 O O . ASN A 1 148 ? 13.584 1.551 -19.224 1.00 83.00 148 ASN A O 1
ATOM 1171 N N . LEU A 1 149 ? 11.582 0.584 -19.519 1.00 83.25 149 LEU A N 1
ATOM 1172 C CA . LEU A 1 149 ? 12.041 -0.747 -19.125 1.00 83.25 149 LEU A CA 1
ATOM 1173 C C . LEU A 1 149 ? 12.524 -1.563 -20.331 1.00 83.25 149 LEU A C 1
ATOM 1175 O O . LEU A 1 149 ? 11.921 -1.512 -21.403 1.00 83.25 149 LEU A O 1
ATOM 1179 N N . PRO A 1 150 ? 13.610 -2.340 -20.175 1.00 81.62 150 PRO A N 1
ATOM 1180 C CA . PRO A 1 150 ? 14.100 -3.187 -21.248 1.00 81.62 150 PRO A CA 1
ATOM 1181 C C . PRO A 1 150 ? 13.144 -4.360 -21.491 1.00 81.62 150 PRO A C 1
ATOM 1183 O O . PRO A 1 150 ? 12.675 -5.008 -20.552 1.00 81.62 150 PRO A O 1
ATOM 1186 N N . ALA A 1 151 ? 12.927 -4.683 -22.766 1.00 79.12 151 ALA A N 1
ATOM 1187 C CA . ALA A 1 151 ? 12.186 -5.875 -23.152 1.00 79.12 151 ALA A CA 1
ATOM 1188 C C . ALA A 1 151 ? 12.903 -7.152 -22.678 1.00 79.12 151 ALA A C 1
ATOM 1190 O O . ALA A 1 151 ? 14.137 -7.220 -22.642 1.00 79.12 151 ALA A O 1
ATOM 1191 N N . MET A 1 152 ? 12.128 -8.191 -22.355 1.00 73.31 152 MET A N 1
ATOM 1192 C CA . MET A 1 152 ? 12.694 -9.491 -22.002 1.00 73.31 152 MET A CA 1
ATOM 1193 C C . MET A 1 152 ? 13.466 -10.077 -23.203 1.00 73.31 152 MET A C 1
ATOM 1195 O O . MET A 1 152 ? 12.927 -10.114 -24.313 1.00 73.31 152 MET A O 1
ATOM 1199 N N . PRO A 1 153 ? 14.699 -10.579 -23.002 1.00 73.44 153 PRO A N 1
ATOM 1200 C CA . PRO A 1 153 ? 15.430 -11.309 -24.031 1.00 73.44 153 PRO A CA 1
ATOM 1201 C C . PRO A 1 153 ? 14.634 -12.527 -24.522 1.00 73.44 153 PRO A C 1
ATOM 1203 O O . PRO A 1 153 ? 14.191 -13.354 -23.724 1.00 73.44 153 PRO A O 1
ATOM 1206 N N . SER A 1 154 ? 14.458 -12.650 -25.839 1.00 73.25 154 SER A N 1
ATOM 1207 C CA . SER A 1 154 ? 13.659 -13.712 -26.476 1.00 73.25 154 SER A CA 1
ATOM 1208 C C . SER A 1 154 ? 14.242 -15.124 -26.328 1.00 73.25 154 SER A C 1
ATOM 1210 O O . SER A 1 154 ? 13.591 -16.103 -26.682 1.00 73.25 154 SER A O 1
ATOM 1212 N N . ASP A 1 155 ? 15.481 -15.232 -25.856 1.00 73.12 155 ASP A N 1
ATOM 1213 C CA . ASP A 1 155 ? 16.250 -16.463 -25.672 1.00 73.12 155 ASP A CA 1
ATOM 1214 C C . ASP A 1 155 ? 16.103 -17.080 -24.269 1.00 73.12 155 ASP A C 1
ATOM 1216 O O . ASP A 1 155 ? 16.559 -18.203 -24.041 1.00 73.12 155 ASP A O 1
ATOM 1220 N N . ARG A 1 156 ? 15.448 -16.389 -23.326 1.00 65.06 156 ARG A N 1
ATOM 1221 C CA . ARG A 1 156 ? 15.220 -16.891 -21.964 1.00 65.06 156 ARG A CA 1
ATOM 1222 C C . ARG A 1 156 ? 13.833 -17.526 -21.817 1.00 65.06 156 ARG A C 1
ATOM 1224 O O . ARG A 1 156 ? 12.863 -17.025 -22.384 1.00 65.06 156 ARG A O 1
ATOM 1231 N N . PRO A 1 157 ? 13.698 -18.613 -21.030 1.00 69.00 157 PRO A N 1
ATOM 1232 C CA . PRO A 1 157 ? 12.389 -19.160 -20.700 1.00 69.00 157 PRO A CA 1
ATOM 1233 C C . PRO A 1 157 ? 11.550 -18.092 -19.994 1.00 69.00 157 PRO A C 1
ATOM 1235 O O . PRO A 1 157 ? 12.032 -17.432 -19.071 1.00 69.00 157 PRO A O 1
ATOM 1238 N N . MET A 1 158 ? 10.300 -17.933 -20.436 1.00 68.50 158 MET A N 1
ATOM 1239 C CA . MET A 1 158 ? 9.380 -16.929 -19.906 1.00 68.50 158 MET A CA 1
ATOM 1240 C C . MET A 1 158 ? 9.202 -17.143 -18.399 1.00 68.50 158 MET A C 1
ATOM 1242 O O . MET A 1 158 ? 8.569 -18.100 -17.956 1.00 68.50 158 MET A O 1
ATOM 1246 N N . CYS A 1 159 ? 9.793 -16.251 -17.608 1.00 72.38 159 CYS A N 1
ATOM 1247 C CA . CYS A 1 159 ? 9.681 -16.248 -16.161 1.00 72.38 159 CYS A CA 1
ATOM 1248 C C . CYS A 1 159 ? 9.243 -14.855 -15.722 1.00 72.38 159 CYS A C 1
ATOM 1250 O O . CYS A 1 159 ? 10.026 -13.910 -15.779 1.00 72.38 159 CYS A O 1
ATOM 1252 N N . LEU A 1 160 ? 7.990 -14.742 -15.274 1.00 71.88 160 LEU A N 1
ATOM 1253 C CA . LEU A 1 160 ? 7.363 -13.473 -14.880 1.00 71.88 160 LEU A CA 1
ATOM 1254 C C . LEU A 1 160 ? 8.136 -12.745 -13.772 1.00 71.88 160 LEU A C 1
ATOM 1256 O O . LEU A 1 160 ? 8.123 -11.523 -13.709 1.00 71.88 160 LEU A O 1
ATOM 1260 N N . VAL A 1 161 ? 8.850 -13.493 -12.928 1.00 72.31 161 VAL A N 1
ATOM 1261 C CA . VAL A 1 161 ? 9.688 -12.945 -11.850 1.00 72.31 161 VAL A CA 1
ATOM 1262 C C . VAL A 1 161 ? 10.900 -12.182 -12.397 1.00 72.31 161 VAL A C 1
ATOM 1264 O O . VAL A 1 161 ? 11.416 -11.300 -11.724 1.00 72.31 161 VAL A O 1
ATOM 1267 N N . HIS A 1 162 ? 11.337 -12.481 -13.621 1.00 75.19 162 HIS A N 1
ATOM 1268 C CA . HIS A 1 162 ? 12.463 -11.813 -14.278 1.00 75.19 162 HIS A CA 1
ATOM 1269 C C . HIS A 1 162 ? 12.019 -10.830 -15.366 1.00 75.19 162 HIS A C 1
ATOM 1271 O O . HIS A 1 162 ? 12.872 -10.185 -15.969 1.00 75.19 162 HIS A O 1
ATOM 1277 N N . ASP A 1 163 ? 10.715 -10.721 -15.631 1.00 81.56 163 ASP A N 1
ATOM 1278 C CA . ASP A 1 163 ? 10.156 -9.798 -16.614 1.00 81.56 163 ASP A CA 1
ATOM 1279 C C . ASP A 1 163 ? 10.095 -8.378 -16.029 1.00 81.56 163 ASP A C 1
ATOM 1281 O O . ASP A 1 163 ? 9.326 -8.144 -15.089 1.00 81.56 163 ASP A O 1
ATOM 1285 N N . PRO A 1 164 ? 10.860 -7.409 -16.563 1.00 81.88 164 PRO A N 1
ATOM 1286 C CA . PRO A 1 164 ? 10.821 -6.039 -16.070 1.00 81.88 164 PRO A CA 1
ATOM 1287 C C . PRO A 1 164 ? 9.429 -5.412 -16.193 1.00 81.88 164 PRO A C 1
ATOM 1289 O O . PRO A 1 164 ? 8.972 -4.760 -15.257 1.00 81.88 164 PRO A O 1
ATOM 1292 N N . HIS A 1 165 ? 8.705 -5.654 -17.287 1.00 84.62 165 HIS A N 1
ATOM 1293 C CA . HIS A 1 165 ? 7.369 -5.093 -17.472 1.00 84.62 165 HIS A CA 1
ATOM 1294 C C . HIS A 1 165 ? 6.370 -5.709 -16.494 1.00 84.62 165 HIS A C 1
ATOM 1296 O O . HIS A 1 165 ? 5.599 -4.979 -15.870 1.00 84.62 165 HIS A O 1
ATOM 1302 N N . ALA A 1 166 ? 6.409 -7.031 -16.293 1.00 85.75 166 ALA A N 1
ATOM 1303 C CA . ALA A 1 166 ? 5.525 -7.674 -15.320 1.00 85.75 166 ALA A CA 1
ATOM 1304 C C . ALA A 1 166 ? 5.817 -7.187 -13.893 1.00 85.75 166 ALA A C 1
ATOM 1306 O O . ALA A 1 166 ? 4.889 -6.864 -13.152 1.00 85.75 166 ALA A O 1
ATOM 1307 N N . ARG A 1 167 ? 7.098 -7.060 -13.518 1.00 85.56 167 ARG A N 1
ATOM 1308 C CA . ARG A 1 167 ? 7.507 -6.488 -12.226 1.00 85.56 167 ARG A CA 1
ATOM 1309 C C . ARG A 1 167 ? 7.054 -5.036 -12.083 1.00 85.56 167 ARG A C 1
ATOM 1311 O O . ARG A 1 167 ? 6.525 -4.679 -11.036 1.00 85.56 167 ARG A O 1
ATOM 1318 N N . GLY A 1 168 ? 7.192 -4.221 -13.127 1.00 85.94 168 GLY A N 1
ATOM 1319 C CA . GLY A 1 168 ? 6.696 -2.846 -13.151 1.00 85.94 168 GLY A CA 1
ATOM 1320 C C . GLY A 1 168 ? 5.189 -2.773 -12.898 1.00 85.94 168 GLY A C 1
ATOM 1321 O O . GLY A 1 168 ? 4.742 -2.022 -12.035 1.00 85.94 168 GLY A O 1
ATOM 1322 N N . VAL A 1 169 ? 4.406 -3.629 -13.561 1.00 87.81 169 VAL A N 1
ATOM 1323 C CA . VAL A 1 169 ? 2.954 -3.725 -13.339 1.00 87.81 169 VAL A CA 1
ATOM 1324 C C . VAL A 1 169 ? 2.623 -4.145 -11.907 1.00 87.81 169 VAL A C 1
ATOM 1326 O O . VAL A 1 169 ? 1.729 -3.566 -11.288 1.00 87.81 169 VAL A O 1
ATOM 1329 N N . VAL A 1 170 ? 3.339 -5.130 -11.358 1.00 89.06 170 VAL A N 1
ATOM 1330 C CA . VAL A 1 170 ? 3.158 -5.561 -9.963 1.00 89.06 170 VAL A CA 1
ATOM 1331 C C . VAL A 1 170 ? 3.484 -4.424 -8.999 1.00 89.06 170 VAL A C 1
ATOM 1333 O O . VAL A 1 170 ? 2.734 -4.221 -8.047 1.00 89.06 170 VAL A O 1
ATOM 1336 N N . ALA A 1 171 ? 4.545 -3.656 -9.244 1.00 88.06 171 ALA A N 1
ATOM 1337 C CA . ALA A 1 171 ? 4.915 -2.530 -8.397 1.00 88.06 171 ALA A CA 1
ATOM 1338 C C . ALA A 1 171 ? 3.830 -1.442 -8.385 1.00 88.06 171 ALA A C 1
ATOM 1340 O O . ALA A 1 171 ? 3.418 -1.019 -7.306 1.00 88.06 171 ALA A O 1
ATOM 1341 N N . ILE A 1 172 ? 3.304 -1.059 -9.556 1.00 87.69 172 ILE A N 1
ATOM 1342 C CA . ILE A 1 172 ? 2.206 -0.083 -9.655 1.00 87.69 172 ILE A CA 1
ATOM 1343 C C . ILE A 1 172 ? 0.972 -0.581 -8.901 1.00 87.69 172 ILE A C 1
ATOM 1345 O O . ILE A 1 172 ? 0.459 0.117 -8.031 1.00 87.69 172 ILE A O 1
ATOM 1349 N N . ARG A 1 173 ? 0.528 -1.815 -9.170 1.00 89.44 173 ARG A N 1
ATOM 1350 C CA . ARG A 1 173 ? -0.640 -2.394 -8.486 1.00 89.44 173 ARG A CA 1
ATOM 1351 C C . ARG A 1 173 ? -0.454 -2.498 -6.978 1.00 89.44 173 ARG A C 1
ATOM 1353 O O . ARG A 1 173 ? -1.402 -2.297 -6.230 1.00 89.44 173 ARG A O 1
ATOM 1360 N N . SER A 1 174 ? 0.756 -2.812 -6.526 1.00 89.12 174 SER A N 1
ATOM 1361 C CA . SER A 1 174 ? 1.055 -2.882 -5.095 1.00 89.12 174 SER A CA 1
ATOM 1362 C C . SER A 1 174 ? 0.961 -1.500 -4.450 1.00 89.12 174 SER A C 1
ATOM 1364 O O . SER A 1 174 ? 0.421 -1.386 -3.359 1.00 89.12 174 SER A O 1
ATOM 1366 N N . LEU A 1 175 ? 1.416 -0.438 -5.127 1.00 87.12 175 LEU A N 1
ATOM 1367 C CA . LEU A 1 175 ? 1.247 0.942 -4.654 1.00 87.12 175 LEU A CA 1
ATOM 1368 C C . LEU A 1 175 ? -0.230 1.350 -4.585 1.00 87.12 175 LEU A C 1
ATOM 1370 O O . LEU A 1 175 ? -0.655 1.908 -3.577 1.00 87.12 175 LEU A O 1
ATOM 1374 N N . GLU A 1 176 ? -1.021 1.027 -5.609 1.00 88.19 176 GLU A N 1
ATOM 1375 C CA . GLU A 1 176 ? -2.471 1.271 -5.616 1.00 88.19 176 GLU A CA 1
ATOM 1376 C C . GLU A 1 176 ? -3.170 0.552 -4.454 1.00 88.19 176 GLU A C 1
ATOM 1378 O O . GLU A 1 176 ? -3.965 1.150 -3.727 1.00 88.19 176 GLU A O 1
ATOM 1383 N N . ASN A 1 177 ? -2.843 -0.725 -4.246 1.00 89.69 177 ASN A N 1
ATOM 1384 C CA . ASN A 1 177 ? -3.398 -1.506 -3.147 1.00 89.69 177 ASN A CA 1
ATOM 1385 C C . ASN A 1 177 ? -2.975 -0.961 -1.781 1.00 89.69 177 ASN A C 1
ATOM 1387 O O . ASN A 1 177 ? -3.803 -0.921 -0.877 1.00 89.69 177 ASN A O 1
ATOM 1391 N N . LEU A 1 178 ? -1.723 -0.509 -1.627 1.00 87.94 178 LEU A N 1
ATOM 1392 C CA . LEU A 1 178 ? -1.256 0.118 -0.389 1.00 87.94 178 LEU A CA 1
ATOM 1393 C C . LEU A 1 178 ? -2.115 1.334 -0.040 1.00 87.94 178 LEU A C 1
ATOM 1395 O O . LEU A 1 178 ? -2.615 1.413 1.080 1.00 87.94 178 LEU A O 1
ATOM 1399 N N . VAL A 1 179 ? -2.324 2.247 -0.996 1.00 86.62 179 VAL A N 1
ATOM 1400 C CA . VAL A 1 179 ? -3.182 3.430 -0.805 1.00 86.62 179 VAL A CA 1
ATOM 1401 C C . VAL A 1 179 ? -4.587 3.001 -0.396 1.00 86.62 179 VAL A C 1
ATOM 1403 O O . VAL A 1 179 ? -5.088 3.433 0.640 1.00 86.62 179 VAL A O 1
ATOM 1406 N N . LYS A 1 180 ? -5.185 2.075 -1.150 1.00 88.56 180 LYS A N 1
ATOM 1407 C CA . LYS A 1 180 ? -6.534 1.579 -0.882 1.00 88.56 180 LYS A CA 1
ATOM 1408 C C . LYS A 1 180 ? -6.663 0.934 0.497 1.00 88.56 180 LYS A C 1
ATOM 1410 O O . LYS A 1 180 ? -7.644 1.153 1.197 1.00 88.56 180 LYS A O 1
ATOM 1415 N N . HIS A 1 181 ? -5.693 0.129 0.919 1.00 88.38 181 HIS A N 1
ATOM 1416 C CA . HIS A 1 181 ? -5.741 -0.500 2.235 1.00 88.38 181 HIS A CA 1
ATOM 1417 C C . HIS A 1 181 ? -5.508 0.505 3.365 1.00 88.38 181 HIS A C 1
ATOM 1419 O O . HIS A 1 181 ? -6.097 0.341 4.432 1.00 88.38 181 HIS A O 1
ATOM 1425 N N . PHE A 1 182 ? -4.733 1.572 3.145 1.00 85.31 182 PHE A N 1
ATOM 1426 C CA . PHE A 1 182 ? -4.696 2.696 4.082 1.00 85.31 182 PHE A CA 1
ATOM 1427 C C . PHE A 1 182 ? -6.051 3.407 4.171 1.00 85.31 182 PHE A C 1
ATOM 1429 O O . PHE A 1 182 ? -6.499 3.679 5.280 1.00 85.31 182 PHE A O 1
ATOM 1436 N N . GLU A 1 183 ? -6.733 3.648 3.050 1.00 85.62 183 GLU A N 1
ATOM 1437 C CA . GLU A 1 183 ? -8.090 4.217 3.028 1.00 85.62 183 GLU A CA 1
ATOM 1438 C C . GLU A 1 183 ? -9.116 3.311 3.724 1.00 85.62 183 GLU A C 1
ATOM 1440 O O . GLU A 1 183 ? -9.951 3.802 4.484 1.00 85.62 183 GLU A O 1
ATOM 1445 N N . ASP A 1 184 ? -9.035 1.993 3.528 1.00 86.62 184 ASP A N 1
ATOM 1446 C CA . ASP A 1 184 ? -9.882 1.015 4.216 1.00 86.62 184 ASP A CA 1
ATOM 1447 C C . ASP A 1 184 ? -9.650 1.064 5.734 1.00 86.62 184 ASP A C 1
ATOM 1449 O O . ASP A 1 184 ? -10.608 1.060 6.505 1.00 86.62 184 ASP A O 1
ATOM 1453 N N . ILE A 1 185 ? -8.389 1.131 6.180 1.00 84.31 185 ILE A N 1
ATOM 1454 C CA . ILE A 1 185 ? -8.048 1.265 7.605 1.00 84.31 185 ILE A CA 1
ATOM 1455 C C . ILE A 1 185 ? -8.579 2.592 8.155 1.00 84.31 185 ILE A C 1
ATOM 1457 O O . ILE A 1 185 ? -9.178 2.612 9.228 1.00 84.31 185 ILE A O 1
ATOM 1461 N N . SER A 1 186 ? -8.410 3.687 7.417 1.00 83.50 186 SER A N 1
ATOM 1462 C CA . SER A 1 186 ? -8.956 4.997 7.774 1.00 83.50 186 SER A CA 1
ATOM 1463 C C . SER A 1 186 ? -10.479 4.968 7.888 1.00 83.50 186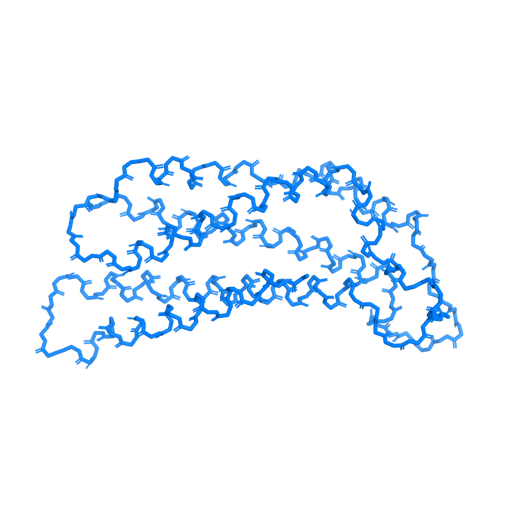 SER A C 1
ATOM 1465 O O . SER A 1 186 ? -11.036 5.486 8.851 1.00 83.50 186 SER A O 1
ATOM 1467 N N . SER A 1 187 ? -11.157 4.304 6.953 1.00 84.19 187 SER A N 1
ATOM 1468 C CA . SER A 1 187 ? -12.613 4.148 6.947 1.00 84.19 187 SER A CA 1
ATOM 1469 C C . SER A 1 187 ? -13.101 3.284 8.105 1.00 84.19 187 SER A C 1
ATOM 1471 O O . SER A 1 187 ? -14.147 3.577 8.674 1.00 84.19 187 SER A O 1
ATOM 1473 N N . LEU A 1 188 ? -12.343 2.249 8.488 1.00 79.94 188 LEU A N 1
ATOM 1474 C CA . LEU A 1 188 ? -12.615 1.483 9.703 1.00 79.94 188 LEU A CA 1
ATOM 1475 C C . LEU A 1 188 ? -12.504 2.373 10.942 1.00 79.94 188 LEU A C 1
ATOM 1477 O O . LEU A 1 188 ? -13.369 2.306 11.794 1.00 79.94 188 LEU A O 1
ATOM 1481 N N . ILE A 1 189 ? -11.490 3.233 11.038 1.00 76.56 189 ILE A N 1
ATOM 1482 C CA . ILE A 1 189 ? -11.342 4.154 12.176 1.00 76.56 189 ILE A CA 1
ATOM 1483 C C . ILE A 1 189 ? -12.498 5.170 12.217 1.00 76.56 189 ILE A C 1
ATOM 1485 O O . ILE A 1 189 ? -13.102 5.359 13.267 1.00 76.56 189 ILE A O 1
ATOM 1489 N N . ILE A 1 190 ? -12.827 5.803 11.084 1.00 77.31 190 ILE A N 1
ATOM 1490 C CA . ILE A 1 190 ? -13.883 6.830 10.984 1.00 77.31 190 ILE A CA 1
ATOM 1491 C C . ILE A 1 190 ? -15.279 6.226 11.177 1.00 77.31 190 ILE A C 1
ATOM 1493 O O . ILE A 1 190 ? -16.132 6.821 11.828 1.00 77.31 190 ILE A O 1
ATOM 1497 N N . GLY A 1 191 ? -15.530 5.035 10.634 1.00 70.31 191 GLY A N 1
ATOM 1498 C CA . GLY A 1 191 ? -16.811 4.343 10.777 1.00 70.31 191 GLY A CA 1
ATOM 1499 C C . GLY A 1 191 ? -17.148 3.965 12.223 1.00 70.31 191 GLY A C 1
ATOM 1500 O O . GLY A 1 191 ? -18.313 3.713 12.523 1.00 70.31 191 GLY A O 1
ATOM 1501 N N . GLU A 1 192 ? -16.154 3.956 13.113 1.00 63.62 192 GLU A N 1
ATOM 1502 C CA . GLU A 1 192 ? -16.319 3.664 14.539 1.00 63.62 192 GLU A CA 1
ATOM 1503 C C . GLU A 1 192 ? -16.643 4.915 15.380 1.00 63.62 192 GLU A C 1
ATOM 1505 O O . GLU A 1 192 ? -16.910 4.780 16.570 1.00 63.62 192 GLU A O 1
ATOM 1510 N N . ASP A 1 193 ? -16.724 6.114 14.783 1.00 54.81 193 ASP A N 1
ATOM 1511 C CA . ASP A 1 193 ? -17.065 7.397 15.442 1.00 54.81 193 ASP A CA 1
ATOM 1512 C C . ASP A 1 193 ? -18.554 7.495 15.881 1.00 54.81 193 ASP A C 1
ATOM 1514 O O . ASP A 1 193 ? -19.130 8.575 15.997 1.00 54.81 193 ASP A O 1
ATOM 1518 N N . ILE A 1 194 ? -19.217 6.349 16.098 1.00 44.03 194 ILE A N 1
ATOM 1519 C CA . ILE A 1 194 ? -20.639 6.223 16.481 1.00 44.03 194 ILE A CA 1
ATOM 1520 C C . ILE A 1 194 ? -20.798 5.867 17.980 1.00 44.03 194 ILE A C 1
ATOM 1522 O O . ILE A 1 194 ? -21.891 5.501 18.415 1.00 44.03 194 ILE A O 1
ATOM 1526 N N . PHE A 1 195 ? -19.748 6.023 18.798 1.00 41.97 195 PHE A N 1
ATOM 1527 C CA . PHE A 1 195 ? -19.844 6.023 20.269 1.00 41.97 195 PHE A CA 1
ATOM 1528 C C . PHE A 1 195 ? -19.016 7.148 20.900 1.00 41.97 195 PHE A C 1
ATOM 1530 O O . PHE A 1 195 ? -17.768 7.099 20.813 1.00 41.97 195 PHE A O 1
#

Foldseek 3Di:
DPPLVVLVVLLVVLVVLLVVLDPVPDPDDDVCSVVLNVLSVLLNVLSVLLNVLVVLLCLLQQDDDDDDDPPDRRGLQVVLQCPQPLSVVLCVLCVVLVVLLSVLSVVLSVDDDPDADDVVSLVSLVSLLPSADDPVNLVVQLVSQVVRHDQDDPPDDDDLSNGNSSSNVSNSVSSRSNSVSSNVSSCSSVVPRPD

pLDDT: mean 72.93, std 13.14, range [35.31, 89.69]

Secondary structure (DSSP, 8-state):
--TTHHHHHHHHHHHHHHHHT-TTT-SS--TTHHHHHHHHHHHHHHHHHHHHHHHHHHHHHS--SSS--TT----TTHHHHHH-HHHHHHHHHHHHHHHHHHHHHHHHHT--SSSPPPHHHHHHHGGGGG-PPPHHHHHHHHHHHHHHSPPPPTTS---GGG-HHHHHHHHHHHHHHHHHHHHHHHHHHHHTTT-

Organism: NCBI:txid878477

Sequence (195 aa):
MAKGLESERHLCEAKTLMAEADPQVQLAQCWGAPFKYRLYSASVEKMSLLQSDFNMLWTACVDQDGVADAAERTSLILKPLAEHPEIQDLTHRLEGLAMKVLQVLCQTLRHTSEMPLKSDVMKEVEKVSDCGISEDERERLYRHLTDNLPAMPSDRPMCLVHDPHARGVVAIRSLENLVKHFEDISSLIIGEDIF